Protein AF-0000000080635900 (afdb_homodimer)

Organism: Winmispira thermophila (strain ATCC 700085 / DSM 6578 / Z-1203) (NCBI:txid869211)

Secondary structure (DSSP, 8-state):
--GGGSPEEEEE-S-HHHHHHHHHHHHTTSS-EEEEESSHHHHHHHHHHS--SEEEEESS-SSTHHHHHHHHHHHHSTTS-EEEEESSSPTT---SS-EEESS--HHHHHHHHHHHHT-/--GGGSPEEEEE-S-HHHHHHHHHHHHTTSS-EEEEESSHHHHHHHHHHS--SEEEEESS-SSTHHHHHHHHHHHHSTTS-EEEEESSSPTT---SS-EEESS--HHHHHHHHHHHHT-

InterPro domains:
  IPR001789 Signal transduction response regulator, receiver domain [PF00072] (9-88)
  IPR001789 Signal transduction response regulator, receiver domain [PS50110] (8-117)
  IPR001789 Signal transduction response regulator, receiver domain [SM00448] (7-113)
  IPR011006 CheY-like superfamily [SSF52172] (7-118)
  IPR050595 Bacterial response regulator [PTHR44591] (7-118)

Structure (mmCIF, N/CA/C/O backbone):
data_AF-0000000080635900-model_v1
#
loop_
_entity.id
_entity.type
_entity.pdbx_description
1 polymer 'Response regulator receiver protein'
#
loop_
_atom_site.group_PDB
_atom_site.id
_atom_site.type_symbol
_atom_site.label_atom_id
_atom_site.label_alt_id
_atom_site.label_comp_id
_atom_site.label_asym_id
_atom_site.label_entity_id
_atom_site.label_seq_id
_atom_site.pdbx_PDB_ins_code
_atom_site.Cartn_x
_atom_site.Cartn_y
_atom_site.Cartn_z
_atom_site.occupancy
_atom_site.B_iso_or_equiv
_atom_site.auth_seq_id
_atom_site.auth_comp_id
_atom_site.auth_asym_id
_atom_site.auth_atom_id
_atom_site.pdbx_PDB_model_num
ATOM 1 N N . MET A 1 1 ? 18.562 18.141 18.266 1 48.59 1 MET A N 1
ATOM 2 C CA . MET A 1 1 ? 18.328 16.828 17.656 1 48.59 1 MET A CA 1
ATOM 3 C C . MET A 1 1 ? 18.797 16.812 16.203 1 48.59 1 MET A C 1
ATOM 5 O O . MET A 1 1 ? 18.656 17.812 15.5 1 48.59 1 MET A O 1
ATOM 9 N N . SER A 1 2 ? 19.594 16 15.773 1 52.69 2 SER A N 1
ATOM 10 C CA . SER A 1 2 ? 20.156 16.031 14.43 1 52.69 2 SER A CA 1
ATOM 11 C C . SER A 1 2 ? 19.078 15.898 13.367 1 52.69 2 SER A C 1
ATOM 13 O O . SER A 1 2 ? 18.016 15.312 13.625 1 52.69 2 SER A O 1
ATOM 15 N N . GLU A 1 3 ? 19 16.875 12.422 1 56.72 3 GLU A N 1
ATOM 16 C CA . GLU A 1 3 ? 18.078 16.859 11.297 1 56.72 3 GLU A CA 1
ATOM 17 C C . GLU A 1 3 ? 17.734 15.43 10.891 1 56.72 3 GLU A C 1
ATOM 19 O O . GLU A 1 3 ? 16.625 15.164 10.398 1 56.72 3 GLU A O 1
ATOM 24 N N . LYS A 1 4 ? 18.688 14.602 11.188 1 59.44 4 LYS A N 1
ATOM 25 C CA . LYS A 1 4 ? 18.547 13.203 10.789 1 59.44 4 LYS A CA 1
ATOM 26 C C . LYS A 1 4 ? 17.547 12.469 11.68 1 59.44 4 LYS A C 1
ATOM 28 O O . LYS A 1 4 ? 16.953 11.477 11.266 1 59.44 4 LYS A O 1
ATOM 33 N N . ASP A 1 5 ? 17.297 13.188 12.859 1 81.25 5 ASP A N 1
ATOM 34 C CA . ASP A 1 5 ? 16.5 12.461 13.836 1 81.25 5 ASP A CA 1
ATOM 35 C C . ASP A 1 5 ? 15.055 12.977 13.867 1 81.25 5 ASP A C 1
ATOM 37 O O . ASP A 1 5 ? 14.258 12.555 14.711 1 81.25 5 ASP A O 1
ATOM 41 N N . LEU A 1 6 ? 14.82 13.867 12.938 1 90 6 LEU A N 1
ATOM 42 C CA . LEU A 1 6 ? 13.484 14.461 12.945 1 90 6 LEU A CA 1
ATOM 43 C C . LEU A 1 6 ? 12.453 13.484 12.398 1 90 6 LEU A C 1
ATOM 45 O O . LEU A 1 6 ? 12.727 12.773 11.422 1 90 6 LEU A O 1
ATOM 49 N N . PRO A 1 7 ? 11.281 13.492 13.039 1 95.38 7 PRO A N 1
ATOM 50 C CA . PRO A 1 7 ? 10.227 12.641 12.477 1 95.38 7 PRO A CA 1
ATOM 51 C C . PRO A 1 7 ? 9.797 13.086 11.078 1 95.38 7 PRO A C 1
ATOM 53 O O . PRO A 1 7 ? 9.766 14.289 10.789 1 95.38 7 PRO A O 1
ATOM 56 N N . HIS A 1 8 ? 9.547 12.125 10.242 1 97.31 8 HIS A N 1
ATOM 57 C CA . HIS A 1 8 ? 9.062 12.383 8.891 1 97.31 8 HIS A CA 1
ATOM 58 C C . HIS A 1 8 ? 7.539 12.359 8.836 1 97.31 8 HIS A C 1
ATOM 60 O O . HIS A 1 8 ? 6.918 11.367 9.227 1 97.31 8 HIS A O 1
ATOM 66 N N . ILE A 1 9 ? 6.98 13.492 8.305 1 97.69 9 ILE A N 1
ATOM 67 C CA . ILE A 1 9 ? 5.535 13.602 8.148 1 97.69 9 ILE A CA 1
ATOM 68 C C . ILE A 1 9 ? 5.18 13.664 6.668 1 97.69 9 ILE A C 1
ATOM 70 O O . ILE A 1 9 ? 5.906 14.266 5.871 1 97.69 9 ILE A O 1
ATOM 74 N N . LEU A 1 10 ? 4.078 13 6.34 1 98.44 10 LEU A N 1
ATOM 75 C CA . LEU A 1 10 ? 3.557 13.062 4.98 1 98.44 10 LEU A CA 1
ATOM 76 C C . LEU A 1 10 ? 2.252 13.852 4.934 1 98.44 10 LEU A C 1
ATOM 78 O O . LEU A 1 10 ? 1.283 13.5 5.605 1 98.44 10 LEU A O 1
ATOM 82 N N . LEU A 1 11 ? 2.305 14.961 4.219 1 97.81 11 LEU A N 1
ATOM 83 C CA . LEU A 1 11 ? 1.125 15.781 3.967 1 97.81 11 LEU A CA 1
ATOM 84 C C . LEU A 1 11 ? 0.549 15.492 2.584 1 97.81 11 LEU A C 1
ATOM 86 O O . LEU A 1 11 ? 1.225 15.688 1.572 1 97.81 11 LEU A O 1
ATOM 90 N N . VAL A 1 12 ? -0.726 15.023 2.525 1 96.56 12 VAL A N 1
ATOM 91 C CA . VAL A 1 12 ? -1.392 14.719 1.264 1 96.56 12 VAL A CA 1
ATOM 92 C C . VAL A 1 12 ? -2.582 15.656 1.067 1 96.56 12 VAL A C 1
ATOM 94 O O . VAL A 1 12 ? -3.586 15.547 1.776 1 96.56 12 VAL A O 1
ATOM 97 N N . GLU A 1 13 ? -2.441 16.5 0.101 1 94.69 13 GLU A N 1
ATOM 98 C CA . GLU A 1 13 ? -3.395 17.578 -0.137 1 94.69 13 GLU A CA 1
ATOM 99 C C . GLU A 1 13 ? -3.389 18.016 -1.602 1 94.69 13 GLU A C 1
ATOM 101 O O . GLU A 1 13 ? -2.342 18.359 -2.148 1 94.69 13 GLU A O 1
ATOM 106 N N . ASP A 1 14 ? -4.59 17.984 -2.246 1 92.69 14 ASP A N 1
ATOM 107 C CA . ASP A 1 14 ? -4.609 18.234 -3.686 1 92.69 14 ASP A CA 1
ATOM 108 C C . ASP A 1 14 ? -4.715 19.734 -3.984 1 92.69 14 ASP A C 1
ATOM 110 O O . ASP A 1 14 ? -4.438 20.156 -5.105 1 92.69 14 ASP A O 1
ATOM 114 N N . ASP A 1 15 ? -5.156 20.516 -2.979 1 92.81 15 ASP A N 1
ATOM 115 C CA . ASP A 1 15 ? -5.195 21.969 -3.162 1 92.81 15 ASP A CA 1
ATOM 116 C C . ASP A 1 15 ? -3.814 22.578 -2.949 1 92.81 15 ASP A C 1
ATOM 118 O O . ASP A 1 15 ? -3.262 22.516 -1.848 1 92.81 15 ASP A O 1
ATOM 122 N N . ASP A 1 16 ? -3.344 23.203 -3.98 1 95.12 16 ASP A N 1
ATOM 123 C CA . ASP A 1 16 ? -1.983 23.734 -3.959 1 95.12 16 ASP A CA 1
ATOM 124 C C . ASP A 1 16 ? -1.803 24.734 -2.824 1 95.12 16 ASP A C 1
ATOM 126 O O . ASP A 1 16 ? -0.812 24.688 -2.094 1 95.12 16 ASP A O 1
ATOM 130 N N . ALA A 1 17 ? -2.66 25.672 -2.697 1 95.62 17 ALA A N 1
ATOM 131 C CA . ALA A 1 17 ? -2.537 26.734 -1.708 1 95.62 17 ALA A CA 1
ATOM 132 C C . ALA A 1 17 ? -2.535 26.172 -0.29 1 95.62 17 ALA A C 1
ATOM 134 O O . ALA A 1 17 ? -1.708 26.562 0.539 1 95.62 17 ALA A O 1
ATOM 135 N N . ILE A 1 18 ? -3.4 25.234 -0.05 1 93.62 18 ILE A N 1
ATOM 136 C CA . ILE A 1 18 ? -3.498 24.625 1.269 1 93.62 18 ILE A CA 1
ATOM 137 C C . ILE A 1 18 ? -2.25 23.781 1.54 1 93.62 18 ILE A C 1
ATOM 139 O O . ILE A 1 18 ? -1.664 23.859 2.621 1 93.62 18 ILE A O 1
ATOM 143 N N . ARG A 1 19 ? -1.894 22.984 0.588 1 96.25 19 ARG A N 1
ATOM 144 C CA . ARG A 1 19 ? -0.737 22.094 0.71 1 96.25 19 ARG A CA 1
ATOM 145 C C . ARG A 1 19 ? 0.524 22.891 1.038 1 96.25 19 ARG A C 1
ATOM 147 O O . ARG A 1 19 ? 1.245 22.562 1.98 1 96.25 19 ARG A O 1
ATOM 154 N N . LEU A 1 20 ? 0.769 23.953 0.303 1 96.31 20 LEU A N 1
ATOM 155 C CA . LEU A 1 20 ? 1.968 24.766 0.482 1 96.31 20 LEU A CA 1
ATOM 156 C C . LEU A 1 20 ? 1.939 25.484 1.825 1 96.31 20 LEU A C 1
ATOM 158 O O . LEU A 1 20 ? 2.941 25.516 2.543 1 96.31 20 LEU A O 1
ATOM 162 N N . SER A 1 21 ? 0.85 26.078 2.145 1 96.12 21 SER A N 1
ATOM 163 C CA . SER A 1 21 ? 0.721 26.812 3.393 1 96.12 21 SER A CA 1
ATOM 164 C C . SER A 1 21 ? 0.926 25.906 4.602 1 96.12 21 SER A C 1
ATOM 166 O O . SER A 1 21 ? 1.657 26.25 5.531 1 96.12 21 SER A O 1
ATOM 168 N N . LEU A 1 22 ? 0.299 24.766 4.582 1 96.19 22 LEU A N 1
ATOM 169 C CA . LEU A 1 22 ? 0.428 23.812 5.684 1 96.19 22 LEU A CA 1
ATOM 170 C C . LEU A 1 22 ? 1.857 23.297 5.789 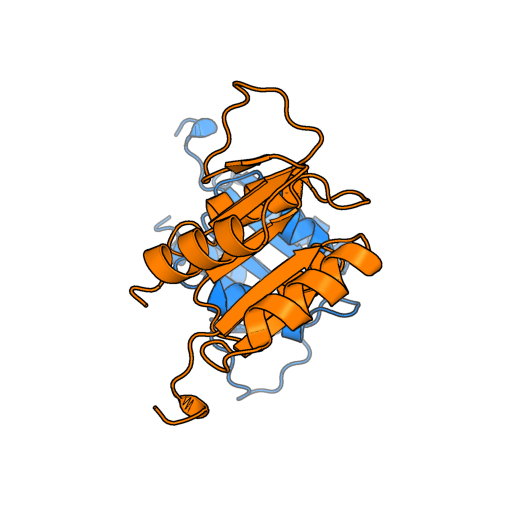1 96.19 22 LEU A C 1
ATOM 172 O O . LEU A 1 22 ? 2.396 23.172 6.891 1 96.19 22 LEU A O 1
ATOM 176 N N . ARG A 1 23 ? 2.418 22.891 4.66 1 97.25 23 ARG A N 1
ATOM 177 C CA . ARG A 1 23 ? 3.814 22.469 4.656 1 97.25 23 ARG A CA 1
ATOM 178 C C . ARG A 1 23 ? 4.707 23.5 5.324 1 97.25 23 ARG A C 1
ATOM 180 O O . ARG A 1 23 ? 5.512 23.172 6.195 1 97.25 23 ARG A O 1
ATOM 187 N N . ASP A 1 24 ? 4.57 24.766 4.879 1 96.56 24 ASP A N 1
ATOM 188 C CA . ASP A 1 24 ? 5.391 25.844 5.418 1 96.56 24 ASP A CA 1
ATOM 189 C C . ASP A 1 24 ? 5.18 26 6.922 1 96.56 24 ASP A C 1
ATOM 191 O O . ASP A 1 24 ? 6.141 26.188 7.672 1 96.56 24 ASP A O 1
ATOM 195 N N . PHE A 1 25 ? 3.982 25.922 7.312 1 96.81 25 PHE A N 1
ATOM 196 C CA . PHE A 1 25 ? 3.65 26.062 8.727 1 96.81 25 PHE A CA 1
ATOM 197 C C . PHE A 1 25 ? 4.258 24.938 9.547 1 96.81 25 PHE A C 1
ATOM 199 O O . PHE A 1 25 ? 4.883 25.188 10.578 1 96.81 25 PHE A O 1
ATOM 206 N N . LEU A 1 26 ? 4.18 23.672 9.141 1 95.31 26 LEU A N 1
ATOM 207 C CA . LEU A 1 26 ? 4.641 22.5 9.883 1 95.31 26 LEU A CA 1
ATOM 208 C C . LEU A 1 26 ? 6.164 22.422 9.883 1 95.31 26 LEU A C 1
ATOM 210 O O . LEU A 1 26 ? 6.758 21.812 10.766 1 95.31 26 LEU A O 1
ATOM 214 N N . SER A 1 27 ? 6.734 23.047 8.875 1 94.19 27 SER A N 1
ATOM 215 C CA . SER A 1 27 ? 8.188 22.984 8.75 1 94.19 27 SER A CA 1
ATOM 216 C C . SER A 1 27 ? 8.859 24.141 9.492 1 94.19 27 SER A C 1
ATOM 218 O O . SER A 1 27 ? 10.086 24.156 9.656 1 94.19 27 SER A O 1
ATOM 220 N N . LYS A 1 28 ? 8.133 25.078 9.922 1 91.38 28 LYS A N 1
ATOM 221 C CA . LYS A 1 28 ? 8.656 26.359 10.352 1 91.38 28 LYS A CA 1
ATOM 222 C C . LYS A 1 28 ? 9.602 26.203 11.539 1 91.38 28 LYS A C 1
ATOM 224 O O . LYS A 1 28 ? 10.641 26.875 11.602 1 91.38 28 LYS A O 1
ATOM 229 N N . ASP A 1 29 ? 9.312 25.328 12.461 1 86.38 29 ASP A N 1
ATOM 230 C CA . ASP A 1 29 ? 10.117 25.234 13.68 1 86.38 29 ASP A CA 1
ATOM 231 C C . ASP A 1 29 ? 11.164 24.141 13.57 1 86.38 29 ASP A C 1
ATOM 233 O O . ASP A 1 29 ? 11.93 23.906 14.5 1 86.38 29 ASP A O 1
ATOM 237 N N . GLY A 1 30 ? 11.18 23.422 12.477 1 88.94 30 GLY A N 1
ATOM 238 C CA . GLY A 1 30 ? 12.219 22.453 12.203 1 88.94 30 GLY A CA 1
ATOM 239 C C . GLY A 1 30 ? 12.055 21.156 12.984 1 88.94 30 GLY A C 1
ATOM 240 O O . GLY A 1 30 ? 13 20.391 13.141 1 88.94 30 GLY A O 1
ATOM 241 N N . ARG A 1 31 ? 10.922 20.938 13.516 1 90.5 31 ARG A N 1
ATOM 242 C CA . ARG A 1 31 ? 10.688 19.766 14.359 1 90.5 31 ARG A CA 1
ATOM 243 C C . ARG A 1 31 ? 10.367 18.531 13.523 1 90.5 31 ARG A C 1
ATOM 245 O O . ARG A 1 31 ? 10.43 17.406 14.023 1 90.5 31 ARG A O 1
ATOM 252 N N . PHE A 1 32 ? 10.031 18.859 12.258 1 94.5 32 PHE A N 1
ATOM 253 C CA . PHE A 1 32 ? 9.609 17.766 11.391 1 94.5 32 PHE A CA 1
ATOM 254 C C . PHE A 1 32 ? 10.242 17.891 10.016 1 94.5 32 PHE A C 1
ATOM 256 O O . PHE A 1 32 ? 10.531 19 9.555 1 94.5 32 PHE A O 1
ATOM 263 N N . HIS A 1 33 ? 10.516 16.781 9.414 1 96 33 HIS A N 1
ATOM 264 C CA . HIS A 1 33 ? 10.703 16.719 7.969 1 96 33 HIS A CA 1
ATOM 265 C C . HIS A 1 33 ? 9.383 16.453 7.258 1 96 33 HIS A C 1
ATOM 267 O O . HIS A 1 33 ? 8.789 15.383 7.41 1 96 33 HIS A O 1
ATOM 273 N N . VAL A 1 34 ? 8.961 17.469 6.422 1 97.62 34 VAL A N 1
ATOM 274 C CA . VAL A 1 34 ? 7.617 17.391 5.863 1 97.62 34 VAL A CA 1
ATOM 275 C C . VAL A 1 34 ? 7.695 17 4.383 1 97.62 34 VAL A C 1
ATOM 277 O O . VAL A 1 34 ? 8.258 17.75 3.576 1 97.62 34 VAL A O 1
ATOM 280 N N . HIS A 1 35 ? 7.18 15.812 4.039 1 98.31 35 HIS A N 1
ATOM 281 C CA . HIS A 1 35 ? 6.953 15.406 2.66 1 98.31 35 HIS A CA 1
ATOM 282 C C . HIS A 1 35 ? 5.555 15.797 2.189 1 98.31 35 HIS A C 1
ATOM 284 O O . HIS A 1 35 ? 4.609 15.812 2.984 1 98.31 35 HIS A O 1
ATOM 290 N N . VAL A 1 36 ? 5.477 16.094 0.854 1 98.19 36 VAL A N 1
ATOM 291 C CA . VAL A 1 36 ? 4.172 16.531 0.366 1 98.19 36 VAL A CA 1
ATOM 292 C C . VAL A 1 36 ? 3.791 15.734 -0.88 1 98.19 36 VAL A C 1
ATOM 294 O O . VAL A 1 36 ? 4.652 15.391 -1.694 1 98.19 36 VAL A O 1
ATOM 297 N N . ALA A 1 37 ? 2.529 15.453 -1.027 1 95.88 37 ALA A N 1
ATOM 298 C CA . ALA A 1 37 ? 1.933 14.844 -2.215 1 95.88 37 ALA A CA 1
ATOM 299 C C . ALA A 1 37 ? 0.602 15.508 -2.559 1 95.88 37 ALA A C 1
ATOM 301 O O . ALA A 1 37 ? -0.131 15.945 -1.668 1 95.88 37 ALA A O 1
ATOM 302 N N . SER A 1 38 ? 0.274 15.5 -3.846 1 94.31 38 SER A N 1
ATOM 303 C CA . SER A 1 38 ? -0.958 16.156 -4.281 1 94.31 38 SER A CA 1
ATOM 304 C C . SER A 1 38 ? -2.043 15.125 -4.598 1 94.31 38 SER A C 1
ATOM 306 O O . SER A 1 38 ? -3.154 15.492 -4.98 1 94.31 38 SER A O 1
ATOM 308 N N . ASP A 1 39 ? -1.658 13.844 -4.512 1 91 39 ASP A N 1
ATOM 309 C CA . ASP A 1 39 ? -2.609 12.766 -4.77 1 91 39 ASP A CA 1
ATOM 310 C C . ASP A 1 39 ? -2.158 11.461 -4.113 1 91 39 ASP A C 1
ATOM 312 O O . ASP A 1 39 ? -1.095 11.406 -3.494 1 91 39 ASP A O 1
ATOM 316 N N . GLY A 1 40 ? -2.967 10.5 -4.227 1 89.69 40 GLY A N 1
ATOM 317 C CA . GLY A 1 40 ? -2.697 9.219 -3.592 1 89.69 40 GLY A CA 1
ATOM 318 C C . GLY A 1 40 ? -1.47 8.531 -4.152 1 89.69 40 GLY A C 1
ATOM 319 O O . GLY A 1 40 ? -0.704 7.914 -3.406 1 89.69 40 GLY A O 1
ATOM 320 N N . LEU A 1 41 ? -1.304 8.555 -5.5 1 86.81 41 LEU A N 1
ATOM 321 C CA . LEU A 1 41 ? -0.173 7.883 -6.133 1 86.81 41 LEU A CA 1
ATOM 322 C C . LEU A 1 41 ? 1.146 8.516 -5.699 1 86.81 41 LEU A C 1
ATOM 324 O O . LEU A 1 41 ? 2.104 7.809 -5.383 1 86.81 41 LEU A O 1
ATOM 328 N N . GLY A 1 42 ? 1.146 9.797 -5.707 1 91.25 42 GLY A N 1
ATOM 329 C CA . GLY A 1 42 ? 2.322 10.484 -5.195 1 91.25 42 GLY A CA 1
ATOM 330 C C . GLY A 1 42 ? 2.613 10.156 -3.742 1 91.25 42 GLY A C 1
ATOM 331 O O . GLY A 1 42 ? 3.771 9.977 -3.359 1 91.25 42 GLY A O 1
ATOM 332 N N . ALA A 1 43 ? 1.576 10.117 -2.949 1 94.81 43 ALA A N 1
ATOM 333 C CA . ALA A 1 43 ? 1.724 9.773 -1.537 1 94.81 43 ALA A CA 1
ATOM 334 C C . ALA A 1 43 ? 2.291 8.367 -1.371 1 94.81 43 ALA A C 1
ATOM 336 O O . ALA A 1 43 ? 3.16 8.133 -0.526 1 94.81 43 ALA A O 1
ATOM 337 N N . LEU A 1 44 ? 1.8 7.492 -2.182 1 92.38 44 LEU A N 1
ATOM 338 C CA . LEU A 1 44 ? 2.268 6.113 -2.131 1 92.38 44 LEU A CA 1
ATOM 339 C C . LEU A 1 44 ? 3.76 6.031 -2.438 1 92.38 44 LEU A C 1
ATOM 341 O O . LEU A 1 44 ? 4.496 5.301 -1.771 1 92.38 44 LEU A O 1
ATOM 345 N N . ARG A 1 45 ? 4.211 6.73 -3.43 1 92.94 45 ARG A N 1
ATOM 346 C CA . ARG A 1 45 ? 5.629 6.746 -3.773 1 92.94 45 ARG A CA 1
ATOM 347 C C . ARG A 1 45 ? 6.473 7.23 -2.6 1 92.94 45 ARG A C 1
ATOM 349 O O . ARG A 1 45 ? 7.523 6.66 -2.305 1 92.94 45 ARG A O 1
ATOM 356 N N . ILE A 1 46 ? 6 8.219 -1.943 1 96.69 46 ILE A N 1
ATOM 357 C CA . ILE A 1 46 ? 6.719 8.773 -0.803 1 96.69 46 ILE A CA 1
ATOM 358 C C . ILE A 1 46 ? 6.738 7.762 0.34 1 96.69 46 ILE A C 1
ATOM 360 O O . ILE A 1 46 ? 7.762 7.594 1.01 1 96.69 46 ILE A O 1
ATOM 364 N N . LEU A 1 47 ? 5.617 7.105 0.547 1 96.69 47 LEU A N 1
ATOM 365 C CA . LEU A 1 47 ? 5.539 6.094 1.597 1 96.69 47 LEU A CA 1
ATOM 366 C C . LEU A 1 47 ? 6.516 4.957 1.328 1 96.69 47 LEU A C 1
ATOM 368 O O . LEU A 1 47 ? 7.07 4.375 2.264 1 96.69 47 LEU A O 1
ATOM 372 N N . ILE A 1 48 ? 6.676 4.668 0.068 1 94.88 48 ILE A N 1
ATOM 373 C CA . ILE A 1 48 ? 7.598 3.605 -0.32 1 94.88 48 ILE A CA 1
ATOM 374 C C . ILE A 1 48 ? 9.039 4.062 -0.091 1 94.88 48 ILE A C 1
ATOM 376 O O . ILE A 1 48 ? 9.867 3.291 0.395 1 94.88 48 ILE A O 1
ATOM 380 N N . ASP A 1 49 ? 9.32 5.277 -0.292 1 95.88 49 ASP A N 1
ATOM 381 C CA . ASP A 1 49 ? 10.688 5.785 -0.355 1 95.88 49 ASP A CA 1
ATOM 382 C C . ASP A 1 49 ? 11.164 6.25 1.019 1 95.88 49 ASP A C 1
ATOM 384 O O . ASP A 1 49 ? 12.367 6.426 1.239 1 95.88 49 ASP A O 1
ATOM 388 N N . HIS A 1 50 ? 10.234 6.52 1.931 1 96.69 50 HIS A N 1
ATOM 389 C CA . HIS A 1 50 ? 10.602 7.105 3.213 1 96.69 50 HIS A CA 1
ATOM 390 C C . HIS A 1 50 ? 9.891 6.402 4.367 1 96.69 50 HIS A C 1
ATOM 392 O O . HIS A 1 50 ? 8.836 5.789 4.172 1 96.69 50 HIS A O 1
ATOM 398 N N . ASP A 1 51 ? 10.523 6.445 5.469 1 96.44 51 ASP A N 1
ATOM 399 C CA . ASP A 1 51 ? 9.875 5.98 6.691 1 96.44 51 ASP A CA 1
ATOM 400 C C . ASP A 1 51 ? 9.039 7.09 7.324 1 96.44 51 ASP A C 1
ATOM 402 O O . ASP A 1 51 ? 9.523 7.84 8.172 1 96.44 51 ASP A O 1
ATOM 406 N N . ILE A 1 52 ? 7.855 7.148 7.008 1 97.94 52 ILE A N 1
ATOM 407 C CA . ILE A 1 52 ? 6.926 8.172 7.469 1 97.94 52 ILE A CA 1
ATOM 408 C C . ILE A 1 52 ? 6.387 7.793 8.852 1 97.94 52 ILE A C 1
ATOM 410 O O . ILE A 1 52 ? 6.016 6.641 9.078 1 97.94 52 ILE A O 1
ATOM 414 N N . GLN A 1 53 ? 6.371 8.805 9.703 1 97.5 53 GLN A N 1
ATOM 415 C CA . GLN A 1 53 ? 5.941 8.531 11.07 1 97.5 53 GLN A CA 1
ATOM 416 C C . GLN A 1 53 ? 4.539 9.07 11.328 1 97.5 53 GLN A C 1
ATOM 418 O O . GLN A 1 53 ? 3.893 8.703 12.312 1 97.5 53 GLN A O 1
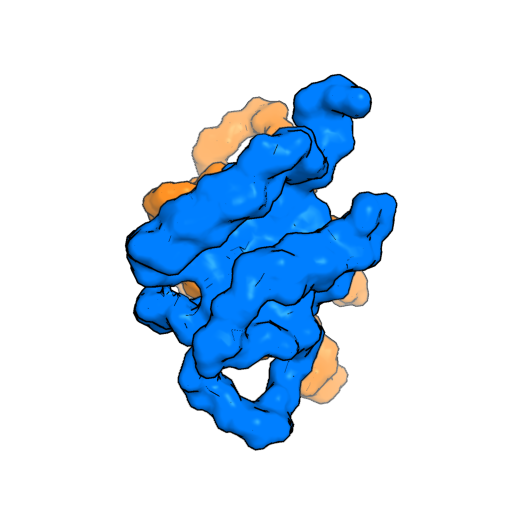ATOM 423 N N . CYS A 1 54 ? 4.066 9.93 10.508 1 98 54 CYS A N 1
ATOM 424 C CA . CYS A 1 54 ? 2.734 10.516 10.625 1 98 54 CYS A CA 1
ATOM 425 C C . CYS A 1 54 ? 2.223 10.977 9.266 1 98 54 CYS A C 1
ATOM 427 O O . CYS A 1 54 ? 2.994 11.477 8.445 1 98 54 CYS A O 1
ATOM 429 N N . ILE A 1 55 ? 0.921 10.773 9.102 1 98 55 ILE A N 1
ATOM 430 C CA . ILE A 1 55 ? 0.294 11.195 7.852 1 98 55 ILE A CA 1
ATOM 431 C C . ILE A 1 55 ? -0.815 12.203 8.141 1 98 55 ILE A C 1
ATOM 433 O O . ILE A 1 55 ? -1.654 11.977 9.016 1 98 55 ILE A O 1
ATOM 437 N N . VAL A 1 56 ? -0.785 13.336 7.516 1 97.31 56 VAL A N 1
ATOM 438 C CA . VAL A 1 56 ? -1.873 14.312 7.469 1 97.31 56 VAL A CA 1
ATOM 439 C C . VAL A 1 56 ? -2.465 14.359 6.062 1 97.31 56 VAL A C 1
ATOM 441 O O . VAL A 1 56 ? -1.758 14.656 5.098 1 97.31 56 VAL A O 1
ATOM 444 N N . THR A 1 57 ? -3.748 14.102 5.977 1 96 57 THR A N 1
ATOM 445 C CA . THR A 1 57 ? -4.27 13.945 4.625 1 96 57 THR A CA 1
ATOM 446 C C . THR A 1 57 ? -5.668 14.547 4.508 1 96 57 THR A C 1
ATOM 448 O O . THR A 1 57 ? -6.465 14.469 5.445 1 96 57 THR A O 1
ATOM 451 N N . ASP A 1 58 ? -5.902 15.125 3.307 1 93.38 58 ASP A N 1
ATOM 452 C CA . ASP A 1 58 ? -7.273 15.461 2.939 1 93.38 58 ASP A CA 1
ATOM 453 C C . ASP A 1 58 ? -8.117 14.203 2.73 1 93.38 58 ASP A C 1
ATOM 455 O O . ASP A 1 58 ? -7.613 13.188 2.242 1 93.38 58 ASP A O 1
ATOM 459 N N . TYR A 1 59 ? -9.352 14.258 3.141 1 88.56 59 TYR A N 1
ATOM 460 C CA . TYR A 1 59 ? -10.258 13.141 2.9 1 88.56 59 TYR A CA 1
ATOM 461 C C . TYR A 1 59 ? -10.547 12.984 1.413 1 88.56 59 TYR A C 1
ATOM 463 O O . TYR A 1 59 ? -10.469 11.883 0.869 1 88.56 59 TYR A O 1
ATOM 471 N N . ARG A 1 60 ? -11 14.117 0.845 1 83.19 60 ARG A N 1
ATOM 472 C CA . ARG A 1 60 ? -11.328 14.055 -0.576 1 83.19 60 ARG A CA 1
ATOM 473 C C . ARG A 1 60 ? -10.156 14.539 -1.427 1 83.19 60 ARG A C 1
ATOM 475 O O . ARG A 1 60 ? -9.797 15.719 -1.395 1 83.19 60 ARG A O 1
ATOM 482 N N . LEU A 1 61 ? -9.414 13.664 -1.873 1 83.81 61 LEU A N 1
ATOM 483 C CA . LEU A 1 61 ? -8.398 13.969 -2.871 1 83.81 61 LEU A CA 1
ATOM 484 C C . LEU A 1 61 ? -8.977 13.906 -4.281 1 83.81 61 LEU A C 1
ATOM 486 O O . LEU A 1 61 ? -9.914 13.148 -4.531 1 83.81 61 LEU A O 1
ATOM 490 N N . SER A 1 62 ? -8.75 14.969 -5.094 1 67.56 62 SER A N 1
ATOM 491 C CA . SER A 1 62 ? -9.211 14.969 -6.477 1 67.56 62 SER A CA 1
ATOM 492 C C . SER A 1 62 ? -8.75 13.719 -7.215 1 67.56 62 SER A C 1
ATOM 494 O O . SER A 1 62 ? -7.59 13.32 -7.113 1 67.56 62 SER A O 1
ATOM 496 N N . GLY A 1 63 ? -9.781 12.914 -7.758 1 56.44 63 GLY A N 1
ATOM 497 C CA . GLY A 1 63 ? -9.562 11.719 -8.555 1 56.44 63 GLY A CA 1
ATOM 498 C C . GLY A 1 63 ? -9.898 10.438 -7.816 1 56.44 63 GLY A C 1
ATOM 499 O O . GLY A 1 63 ? -10.625 10.461 -6.82 1 56.44 63 GLY A O 1
ATOM 500 N N . LEU A 1 64 ? -9.672 9.383 -8.453 1 51.56 64 LEU A N 1
ATOM 501 C CA . LEU A 1 64 ? -10.07 8.023 -8.102 1 51.56 64 LEU A CA 1
ATOM 502 C C . LEU A 1 64 ? -9.664 7.695 -6.668 1 51.56 64 LEU A C 1
ATOM 504 O O . LEU A 1 64 ? -10.156 6.719 -6.094 1 51.56 64 LEU A O 1
ATOM 508 N N . GLY A 1 65 ? -9.281 8.812 -5.723 1 59.12 65 GLY A N 1
ATOM 509 C CA . GLY A 1 65 ? -8.727 7.863 -4.77 1 59.12 65 GLY A CA 1
ATOM 510 C C . GLY A 1 65 ? -8.859 8.32 -3.328 1 59.12 65 GLY A C 1
ATOM 511 O O . GLY A 1 65 ? -7.992 8.039 -2.5 1 59.12 65 GLY A O 1
ATOM 512 N N . GLY A 1 66 ? -10.062 9.234 -3.188 1 65.25 66 GLY A N 1
ATOM 513 C CA . GLY A 1 66 ? -10.086 9.508 -1.759 1 65.25 66 GLY A CA 1
ATOM 514 C C . GLY A 1 66 ? -10.453 8.297 -0.924 1 65.25 66 GLY A C 1
ATOM 515 O O . GLY A 1 66 ? -9.75 7.965 0.036 1 65.25 66 GLY A O 1
ATOM 516 N N . ASP A 1 67 ? -11.664 7.695 -1.427 1 77.62 67 ASP A N 1
ATOM 517 C CA . ASP A 1 67 ? -12.094 6.527 -0.665 1 77.62 67 ASP A CA 1
ATOM 518 C C . ASP A 1 67 ? -11.039 5.426 -0.69 1 77.62 67 ASP A C 1
ATOM 520 O O . ASP A 1 67 ? -10.75 4.812 0.339 1 77.62 67 ASP A O 1
ATOM 524 N N . TYR A 1 68 ? -10.469 5.227 -1.848 1 86.31 68 TYR A N 1
ATOM 525 C CA . TYR A 1 68 ? -9.445 4.203 -1.961 1 86.31 68 TYR A CA 1
ATOM 526 C C . TYR A 1 68 ? -8.219 4.562 -1.126 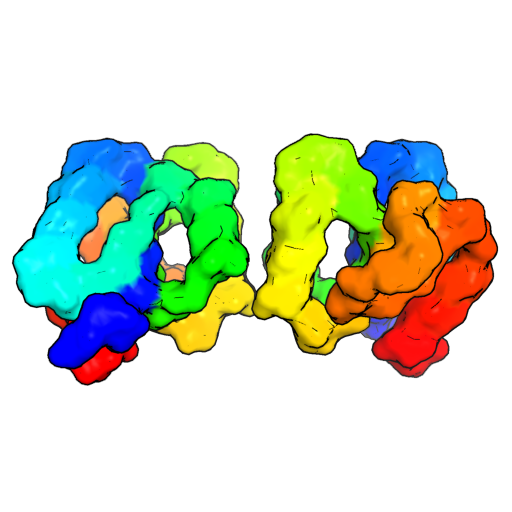1 86.31 68 TYR A C 1
ATOM 528 O O . TYR A 1 68 ? -7.594 3.689 -0.519 1 86.31 68 TYR A O 1
ATOM 536 N N . TRP A 1 69 ? -8 5.879 -1.103 1 91.19 69 TRP A N 1
ATOM 537 C CA . TRP A 1 69 ? -6.848 6.336 -0.33 1 91.19 69 TRP A CA 1
ATOM 538 C C . TRP A 1 69 ? -7.047 6.062 1.157 1 91.19 69 TRP A C 1
ATOM 540 O O . TRP A 1 69 ? -6.156 5.523 1.818 1 91.19 69 TRP A O 1
ATOM 550 N N . ILE A 1 70 ? -8.234 6.34 1.665 1 91.62 70 ILE A N 1
ATOM 551 C CA . ILE A 1 70 ? -8.523 6.133 3.078 1 91.62 70 ILE A CA 1
ATOM 552 C C . ILE A 1 70 ? -8.516 4.637 3.391 1 91.62 70 ILE A C 1
ATOM 554 O O . ILE A 1 70 ? -8 4.219 4.43 1 91.62 70 ILE A O 1
ATOM 558 N N . ARG A 1 71 ? -9.031 3.871 2.488 1 92.44 71 ARG A N 1
ATOM 559 C CA . ARG A 1 71 ? -9.031 2.424 2.678 1 92.44 71 ARG A CA 1
ATOM 560 C C . ARG A 1 71 ? -7.621 1.858 2.629 1 92.44 71 ARG A C 1
ATOM 562 O O . ARG A 1 71 ? -7.281 0.955 3.396 1 92.44 71 ARG A O 1
ATOM 569 N N . PHE A 1 72 ? -6.82 2.4 1.739 1 93.81 72 PHE A N 1
ATOM 570 C CA . PHE A 1 72 ? -5.414 2.023 1.676 1 93.81 72 PHE A CA 1
ATOM 571 C C . PHE A 1 72 ? -4.719 2.299 3.004 1 93.81 72 PHE A C 1
ATOM 573 O O . PHE A 1 72 ? -4.035 1.426 3.545 1 93.81 72 PHE A O 1
ATOM 580 N N . LEU A 1 73 ? -4.918 3.504 3.506 1 95.44 73 LEU A N 1
ATOM 581 C CA . LEU A 1 73 ? -4.281 3.893 4.758 1 95.44 73 LEU A CA 1
ATOM 582 C C . LEU A 1 73 ? -4.715 2.979 5.898 1 95.44 73 LEU A C 1
ATOM 584 O O . LEU A 1 73 ? -3.891 2.557 6.711 1 95.44 73 LEU A O 1
ATOM 588 N N . LYS A 1 74 ? -5.977 2.693 5.918 1 94.69 74 LYS A N 1
ATOM 589 C CA . LYS A 1 74 ? -6.508 1.837 6.977 1 94.69 74 LYS A CA 1
ATOM 590 C C . LYS A 1 74 ? -5.875 0.449 6.926 1 94.69 74 LYS A C 1
ATOM 592 O O . LYS A 1 74 ? -5.496 -0.102 7.961 1 94.69 74 LYS A O 1
ATOM 597 N N . LYS A 1 75 ? -5.676 -0.044 5.797 1 95.38 75 LYS A N 1
ATOM 598 C CA . LYS A 1 75 ? -5.223 -1.422 5.633 1 95.38 75 LYS A CA 1
ATOM 599 C C . LYS A 1 75 ? -3.711 -1.526 5.812 1 95.38 75 LYS A C 1
ATOM 601 O O . LYS A 1 75 ? -3.217 -2.479 6.422 1 95.38 75 LYS A O 1
ATOM 606 N N . PHE A 1 76 ? -2.979 -0.546 5.289 1 95.62 76 PHE A N 1
ATOM 607 C CA . PHE A 1 76 ? -1.538 -0.741 5.184 1 95.62 76 PHE A CA 1
ATOM 608 C C . PHE A 1 76 ? -0.794 0.18 6.145 1 95.62 76 PHE A C 1
ATOM 610 O O . PHE A 1 76 ? 0.39 -0.025 6.414 1 95.62 76 PHE A O 1
ATOM 617 N N . CYS A 1 77 ? -1.51 1.22 6.664 1 95.88 77 CYS A N 1
ATOM 618 C CA . CYS A 1 77 ? -0.818 2.205 7.484 1 95.88 77 CYS A CA 1
ATOM 619 C C . CYS A 1 77 ? -1.504 2.367 8.836 1 95.88 77 CYS A C 1
ATOM 621 O O . CYS A 1 77 ? -1.369 3.406 9.484 1 95.88 77 CYS A O 1
ATOM 623 N N . GLY A 1 78 ? -2.215 1.414 9.219 1 92 78 GLY A N 1
ATOM 624 C CA . GLY A 1 78 ? -2.959 1.48 10.469 1 92 78 GLY A CA 1
ATOM 625 C C . GLY A 1 78 ? -2.066 1.637 11.688 1 92 78 GLY A C 1
ATOM 626 O O . GLY A 1 78 ? -2.525 2.066 12.742 1 92 78 GLY A O 1
ATOM 627 N N . HIS A 1 79 ? -0.843 1.276 11.555 1 92.81 79 HIS A N 1
ATOM 628 C CA . HIS A 1 79 ? 0.11 1.355 12.656 1 92.81 79 HIS A CA 1
ATOM 629 C C . HIS A 1 79 ? 0.653 2.771 12.812 1 92.81 79 HIS A C 1
ATOM 631 O O . HIS A 1 79 ? 1.271 3.094 13.828 1 92.81 79 HIS A O 1
ATOM 637 N N . LEU A 1 80 ? 0.495 3.588 11.828 1 95.69 80 LEU A N 1
ATOM 638 C CA . LEU A 1 80 ? 0.985 4.961 11.852 1 95.69 80 LEU A CA 1
ATOM 639 C C . LEU A 1 80 ? -0.107 5.922 12.312 1 95.69 80 LEU A C 1
ATOM 641 O O . LEU A 1 80 ? -1.292 5.684 12.062 1 95.69 80 LEU A O 1
ATOM 645 N N . PRO A 1 81 ? 0.285 7.031 12.977 1 96.88 81 PRO A N 1
ATOM 646 C CA . PRO A 1 81 ? -0.673 8.125 13.164 1 96.88 81 PRO A CA 1
ATOM 647 C C . PRO A 1 81 ? -1.146 8.727 11.836 1 96.88 81 PRO A C 1
ATOM 649 O O . PRO A 1 81 ? -0.325 9.094 10.992 1 96.88 81 PRO A O 1
ATOM 652 N N . VAL A 1 82 ? -2.438 8.75 11.695 1 97.25 82 VAL A N 1
ATOM 653 C CA . VAL A 1 82 ? -3.049 9.375 10.531 1 97.25 82 VAL A CA 1
ATOM 654 C C . VAL A 1 82 ? -4.082 10.406 10.977 1 97.25 82 VAL A C 1
ATOM 656 O O . VAL A 1 82 ? -4.926 10.117 11.828 1 97.25 82 VAL A O 1
ATOM 659 N N . ILE A 1 83 ? -3.953 11.57 10.438 1 96.62 83 ILE A N 1
ATOM 660 C CA . ILE A 1 83 ? -4.91 12.648 10.672 1 96.62 83 ILE A CA 1
ATOM 661 C C . ILE A 1 83 ? -5.582 13.039 9.359 1 96.62 83 ILE A C 1
ATOM 663 O O . ILE A 1 83 ? -4.914 13.43 8.406 1 96.62 83 ILE A O 1
ATOM 667 N N . VAL A 1 84 ? -6.871 12.953 9.367 1 94.44 84 VAL A N 1
ATOM 668 C CA . VAL A 1 84 ? -7.637 13.289 8.172 1 94.44 84 VAL A CA 1
ATOM 669 C C . VAL A 1 84 ? -8.242 14.688 8.32 1 94.44 84 VAL A C 1
ATOM 671 O O . VAL A 1 84 ? -8.773 15.023 9.383 1 94.44 84 VAL A O 1
ATOM 674 N N . ILE A 1 85 ? -8.07 15.477 7.258 1 93.75 85 ILE A N 1
ATOM 675 C CA . ILE A 1 85 ? -8.672 16.797 7.184 1 93.75 85 ILE A CA 1
ATOM 676 C C . ILE A 1 85 ? -9.781 16.812 6.133 1 93.75 85 ILE A C 1
ATOM 678 O O . ILE A 1 85 ? -9.602 16.297 5.027 1 93.75 85 ILE A O 1
ATOM 682 N N . SER A 1 86 ? -10.93 17.406 6.477 1 89.75 86 SER A N 1
ATOM 683 C CA . SER A 1 86 ? -12 17.375 5.492 1 89.75 86 SER A CA 1
ATOM 684 C C . SER A 1 86 ? -12.945 18.562 5.676 1 89.75 86 SER A C 1
ATOM 686 O O . SER A 1 86 ? -13.25 18.953 6.805 1 89.75 86 SER A O 1
ATOM 688 N N . GLY A 1 87 ? -13.305 19.141 4.59 1 87.31 87 GLY A N 1
ATOM 689 C CA . GLY A 1 87 ? -14.414 20.078 4.594 1 87.31 87 GLY A CA 1
ATOM 690 C C . GLY A 1 87 ? -15.711 19.484 4.086 1 87.31 87 GLY A C 1
ATOM 691 O O . GLY A 1 87 ? -16.734 20.156 4.055 1 87.31 87 GLY A O 1
ATOM 692 N N . PHE A 1 88 ? -15.727 18.25 3.674 1 80.88 88 PHE A N 1
ATOM 693 C CA . PHE A 1 88 ? -16.828 17.625 2.957 1 80.88 88 PHE A CA 1
ATOM 694 C C . PHE A 1 88 ? -17.594 16.656 3.865 1 80.88 88 PHE A C 1
ATOM 696 O O . PHE A 1 88 ? -18.781 16.438 3.676 1 80.88 88 PHE A O 1
ATOM 703 N N . LEU A 1 89 ? -16.828 16.062 4.844 1 79.88 89 LEU A N 1
ATOM 704 C CA . LEU A 1 89 ? -17.469 15.055 5.684 1 79.88 89 LEU A CA 1
ATOM 705 C C . LEU A 1 89 ? -18.406 15.703 6.691 1 79.88 89 LEU A C 1
ATOM 707 O O . LEU A 1 89 ? -18.109 16.766 7.234 1 79.88 89 LEU A O 1
ATOM 711 N N . GLU A 1 90 ? -19.562 15.188 6.656 1 76.25 90 GLU A N 1
ATOM 712 C CA . GLU A 1 90 ? -20.547 15.703 7.594 1 76.25 90 GLU A CA 1
ATOM 713 C C . GLU A 1 90 ? -20.203 15.32 9.031 1 76.25 90 GLU A C 1
ATOM 715 O O . GLU A 1 90 ? -19.562 14.289 9.266 1 76.25 90 GLU A O 1
ATOM 720 N N . PRO A 1 91 ? -20.641 16.234 9.859 1 75.56 91 PRO A N 1
ATOM 721 C CA . PRO A 1 91 ? -20.469 15.867 11.266 1 75.56 91 PRO A CA 1
ATOM 722 C C . PRO A 1 91 ? -21.094 14.508 11.594 1 75.56 91 PRO A C 1
ATOM 724 O O . PRO A 1 91 ? -22.172 14.188 11.109 1 75.56 91 PRO A O 1
ATOM 727 N N . GLY A 1 92 ? -20.328 13.68 12.219 1 72.69 92 GLY A N 1
ATOM 728 C CA . GLY A 1 92 ? -20.828 12.375 12.609 1 72.69 92 GLY A CA 1
ATOM 729 C C . GLY A 1 92 ? -20.359 11.258 11.695 1 72.69 92 GLY A C 1
ATOM 730 O O . GLY A 1 92 ? -20.562 10.078 11.992 1 72.69 92 GLY A O 1
ATOM 731 N N . PHE A 1 93 ? -19.859 11.68 10.531 1 77.19 93 PHE A N 1
ATOM 732 C CA . PHE A 1 93 ? -19.328 10.633 9.664 1 77.19 93 PHE A CA 1
ATOM 733 C C . PHE A 1 93 ? -18.141 9.938 10.328 1 77.19 93 PHE A C 1
ATOM 735 O O . PHE A 1 93 ? -17.281 10.602 10.93 1 77.19 93 PHE A O 1
ATOM 742 N N . GLU A 1 94 ? -18.281 8.617 10.367 1 80.69 94 GLU A N 1
ATOM 743 C CA . GLU A 1 94 ? -17.234 7.855 11.055 1 80.69 94 GLU A CA 1
ATOM 744 C C . GLU A 1 94 ? -16.188 7.348 10.078 1 80.69 94 GLU A C 1
ATOM 746 O O . GLU A 1 94 ? -16.516 6.715 9.07 1 80.69 94 GLU A O 1
ATOM 751 N N . ILE A 1 95 ? -14.961 7.883 10.297 1 83.31 95 ILE A N 1
ATOM 752 C CA . ILE A 1 95 ? -13.812 7.336 9.578 1 83.31 95 ILE A CA 1
ATOM 753 C C . ILE A 1 95 ? -12.836 6.715 10.578 1 83.31 95 ILE A C 1
ATOM 755 O O . ILE A 1 95 ? -12.914 6.973 11.781 1 83.31 95 ILE A O 1
ATOM 759 N N . PRO A 1 96 ? -11.992 5.789 10.125 1 88.81 96 PRO A N 1
ATOM 760 C CA . PRO A 1 96 ? -11.109 5.051 11.039 1 88.81 96 PRO A CA 1
ATOM 761 C C . PRO A 1 96 ? -9.906 5.871 11.484 1 88.81 96 PRO A C 1
ATOM 763 O O . PRO A 1 96 ? -8.867 5.305 11.844 1 88.81 96 PRO A O 1
ATOM 766 N N . PHE A 1 97 ? -10.039 7.207 11.422 1 92.75 97 PHE A N 1
ATOM 767 C CA . PHE A 1 97 ? -8.938 8.078 11.805 1 92.75 97 PHE A CA 1
ATOM 768 C C . PHE A 1 97 ? -9.453 9.352 12.469 1 92.75 97 PHE A C 1
ATOM 770 O O . PHE A 1 97 ? -10.602 9.742 12.25 1 92.75 97 PHE A O 1
ATOM 777 N N . PRO A 1 98 ? -8.562 9.945 13.359 1 93 98 PRO A N 1
ATOM 778 C CA . PRO A 1 98 ? -8.922 11.281 13.828 1 93 98 PRO A CA 1
ATOM 779 C C . PRO A 1 98 ? -9.242 12.242 12.688 1 93 98 PRO A C 1
ATOM 781 O O . PRO A 1 98 ? -8.594 12.211 11.641 1 93 98 PRO A O 1
ATOM 784 N N . LEU A 1 99 ? -10.266 13.109 12.945 1 92.94 99 LEU A N 1
ATOM 785 C CA . LEU A 1 99 ? -10.773 13.992 11.898 1 92.94 99 LEU A CA 1
ATOM 786 C C . LEU A 1 99 ? -10.719 15.445 12.344 1 92.94 99 LEU A C 1
ATOM 788 O O . LEU A 1 99 ? -11.117 15.781 13.461 1 92.94 99 LEU A O 1
ATOM 792 N N . ILE A 1 100 ? -10.18 16.266 11.492 1 93.25 100 ILE A N 1
ATOM 793 C CA . ILE A 1 100 ? -10.195 17.719 11.672 1 93.25 100 ILE A CA 1
ATOM 794 C C . ILE A 1 100 ? -11.016 18.359 10.555 1 93.25 100 ILE A C 1
ATOM 796 O O . ILE A 1 100 ? -10.711 18.188 9.375 1 93.25 100 ILE A O 1
ATOM 800 N N . TYR A 1 101 ? -11.953 19.141 10.914 1 91.94 101 TYR A N 1
ATOM 801 C CA . TYR A 1 101 ? -12.852 19.734 9.922 1 91.94 101 TYR A CA 1
ATOM 802 C C . TYR A 1 101 ? -12.297 21.047 9.406 1 91.94 101 TYR A C 1
ATOM 804 O O . TYR A 1 101 ? -11.672 21.812 10.148 1 91.94 101 TYR A O 1
ATOM 812 N N . LYS A 1 102 ? -12.547 21.188 8.078 1 90.75 102 LYS A N 1
ATOM 813 C CA . LYS A 1 102 ? -12.32 22.5 7.5 1 90.75 102 LYS A CA 1
ATOM 814 C C . LYS A 1 102 ? -13.508 23.422 7.758 1 90.75 102 LYS A C 1
ATOM 816 O O . LYS A 1 102 ? -14.664 23 7.66 1 90.75 102 LYS A O 1
ATOM 821 N N . PRO A 1 103 ? -13.281 24.688 7.961 1 91.5 103 PRO A N 1
ATOM 822 C CA . PRO A 1 103 ? -11.977 25.328 8.148 1 91.5 103 PRO A CA 1
ATOM 823 C C . PRO A 1 103 ? -11.297 24.906 9.445 1 91.5 103 PRO A C 1
ATOM 825 O O . PRO A 1 103 ? -11.969 24.578 10.43 1 91.5 103 PRO A O 1
ATOM 828 N N . PHE A 1 104 ? -9.969 24.844 9.398 1 91.12 104 PHE A N 1
ATOM 829 C CA . PHE A 1 104 ? -9.203 24.469 10.578 1 91.12 104 PHE A CA 1
ATOM 830 C C . PHE A 1 104 ? -8.148 25.531 10.906 1 91.12 104 PHE A C 1
ATOM 832 O O . PHE A 1 104 ? -7.855 26.391 10.078 1 91.12 104 PHE A O 1
ATOM 839 N N . ASP A 1 105 ? -7.664 25.344 12.234 1 92.88 105 ASP A N 1
ATOM 840 C CA . ASP A 1 105 ? -6.523 26.109 12.742 1 92.88 105 ASP A CA 1
ATOM 841 C C . ASP A 1 105 ? -5.223 25.328 12.555 1 92.88 105 ASP A C 1
ATOM 843 O O . ASP A 1 105 ? -5.125 24.156 12.953 1 92.88 105 ASP A O 1
ATOM 847 N N . TYR A 1 106 ? -4.211 26.016 11.953 1 94.56 106 TYR A N 1
ATOM 848 C CA . TYR A 1 106 ? -2.938 25.344 11.719 1 94.56 106 TYR A CA 1
ATOM 849 C C . TYR A 1 106 ? -2.354 24.828 13.023 1 94.56 106 TYR A C 1
ATOM 851 O O . TYR A 1 106 ? -1.717 23.766 13.047 1 94.56 106 TYR A O 1
ATOM 859 N N . GLU A 1 107 ? -2.641 25.562 14.07 1 95.25 107 GLU A N 1
ATOM 860 C CA . GLU A 1 107 ? -2.164 25.141 15.383 1 95.25 107 GLU A CA 1
ATOM 861 C C . GLU A 1 107 ? -2.822 23.844 15.812 1 95.25 107 GLU A C 1
ATOM 863 O O . GLU A 1 107 ? -2.197 23.016 16.484 1 95.25 107 GLU A O 1
ATOM 868 N N . GLU A 1 108 ? -4.055 23.672 15.414 1 95.38 108 GLU A N 1
ATOM 869 C CA . GLU A 1 108 ? -4.754 22.438 15.719 1 95.38 108 GLU A CA 1
ATOM 870 C C . GLU A 1 108 ? -4.074 21.234 15.055 1 95.38 108 GLU A C 1
ATOM 872 O O . GLU A 1 108 ? -3.895 20.203 15.68 1 95.38 108 GLU A O 1
ATOM 877 N N . ILE A 1 109 ? -3.68 21.391 13.82 1 95.56 109 ILE A N 1
ATOM 878 C CA . ILE A 1 109 ? -2.992 20.344 13.086 1 95.56 109 ILE A CA 1
ATOM 879 C C . ILE A 1 109 ? -1.643 20.047 13.734 1 95.56 109 ILE A C 1
ATOM 881 O O . ILE A 1 109 ? -1.301 18.891 13.977 1 95.56 109 ILE A O 1
ATOM 885 N N . LEU A 1 110 ? -0.956 21.094 14.07 1 95.12 110 LEU A N 1
ATOM 886 C CA . LEU A 1 110 ? 0.35 20.953 14.703 1 95.12 110 LEU A CA 1
ATOM 887 C C . LEU A 1 110 ? 0.229 20.219 16.031 1 95.12 110 LEU A C 1
ATOM 889 O O . LEU A 1 110 ? 1.034 19.328 16.328 1 95.12 110 LEU A O 1
ATOM 893 N N . ARG A 1 111 ? -0.725 20.594 16.828 1 94.5 111 ARG A N 1
ATOM 894 C CA . ARG A 1 111 ? -0.943 19.953 18.125 1 94.5 111 ARG A CA 1
ATOM 895 C C . ARG A 1 111 ? -1.208 18.469 17.953 1 94.5 111 ARG A C 1
ATOM 897 O O . ARG A 1 111 ? -0.643 17.641 18.688 1 94.5 111 ARG A O 1
ATOM 904 N N . ASN A 1 112 ? -2.072 18.094 17.016 1 94.94 112 ASN A N 1
ATOM 905 C CA . ASN A 1 112 ? -2.398 16.703 16.781 1 94.94 112 ASN A CA 1
ATOM 906 C C . ASN A 1 112 ? -1.178 15.906 16.312 1 94.94 112 ASN A C 1
ATOM 908 O O . ASN A 1 112 ? -0.913 14.812 16.828 1 94.94 112 ASN A O 1
ATOM 912 N N . VAL A 1 113 ? -0.406 16.484 15.398 1 94.94 113 VAL A N 1
ATOM 913 C CA . VAL A 1 113 ? 0.8 15.852 14.891 1 94.94 113 VAL A CA 1
ATOM 914 C C . VAL A 1 113 ? 1.809 15.664 16.016 1 94.94 113 VAL A C 1
ATOM 916 O O . VAL A 1 113 ? 2.389 14.594 16.172 1 94.94 113 VAL A O 1
ATOM 919 N N . SER A 1 114 ? 1.966 16.703 16.797 1 94 114 SER A N 1
ATOM 920 C CA . SER A 1 114 ? 2.916 16.672 17.906 1 94 114 SER A CA 1
ATOM 921 C C . SER A 1 114 ? 2.52 15.609 18.938 1 94 114 SER A C 1
ATOM 923 O O . SER A 1 114 ? 3.369 14.867 19.438 1 94 114 SER A O 1
ATOM 925 N N . GLU A 1 115 ? 1.295 15.578 19.219 1 93.38 115 GLU A N 1
ATOM 926 C CA . GLU A 1 115 ? 0.791 14.609 20.188 1 93.38 115 GLU A CA 1
ATOM 927 C C . GLU A 1 115 ? 1.015 13.18 19.703 1 93.38 115 GLU A C 1
ATOM 929 O O . GLU A 1 115 ? 1.455 12.32 20.469 1 93.38 115 GLU A O 1
ATOM 934 N N . CYS A 1 116 ? 0.701 12.953 18.453 1 91.88 116 CYS A N 1
ATOM 935 C CA . CYS A 1 116 ? 0.841 11.625 17.875 1 91.88 116 CYS A CA 1
ATOM 936 C C . CYS A 1 116 ? 2.301 11.18 17.859 1 91.88 116 CYS A C 1
ATOM 938 O O . CYS A 1 116 ? 2.596 9.992 17.984 1 91.88 116 CYS A O 1
ATOM 940 N N . LEU A 1 117 ? 3.246 12.156 17.734 1 92.62 117 LEU A N 1
ATOM 941 C CA . LEU A 1 117 ? 4.66 11.828 17.594 1 92.62 117 LEU A CA 1
ATOM 942 C C . LEU A 1 117 ? 5.395 11.992 18.922 1 92.62 117 LEU A C 1
ATOM 944 O O . LEU A 1 117 ? 6.598 11.727 19 1 92.62 117 LEU A O 1
ATOM 948 N N . GLY A 1 118 ? 4.629 12.281 19.906 1 84.44 118 GLY A N 1
ATOM 949 C CA . GLY A 1 118 ? 5.242 12.484 21.219 1 84.44 118 GLY A CA 1
ATOM 950 C C . GLY A 1 118 ? 6.164 13.688 21.25 1 84.44 118 GLY A C 1
ATOM 951 O O . GLY A 1 118 ? 7.23 13.641 21.875 1 84.44 118 GLY A O 1
ATOM 952 N N . LYS A 1 119 ? 5.867 14.586 20.516 1 73.94 119 LYS A N 1
ATOM 953 C CA . LYS A 1 119 ? 6.66 15.812 20.5 1 73.94 119 LYS A CA 1
ATOM 954 C C . LYS A 1 119 ? 5.895 16.969 21.125 1 73.94 119 LYS A C 1
ATOM 956 O O . LYS A 1 119 ? 4.66 16.984 21.125 1 73.94 119 LYS A O 1
ATOM 961 N N . MET B 1 1 ? -14.109 -28.188 1.564 1 48.09 1 MET B N 1
ATOM 962 C CA . MET B 1 1 ? -13.883 -26.875 2.178 1 48.09 1 MET B CA 1
ATOM 963 C C . MET B 1 1 ? -14.781 -25.812 1.543 1 48.09 1 MET B C 1
ATOM 965 O O . MET B 1 1 ? -15.023 -25.844 0.335 1 48.09 1 MET B O 1
ATOM 969 N N . SER B 1 2 ? -15.531 -25.109 2.197 1 52.81 2 SER B N 1
ATOM 970 C CA . SER B 1 2 ? -16.484 -24.172 1.607 1 52.81 2 SER B CA 1
ATOM 971 C C . SER B 1 2 ? -15.789 -23.094 0.801 1 52.81 2 SER B C 1
ATOM 973 O O . SER B 1 2 ? -14.633 -22.766 1.074 1 52.81 2 SER B O 1
ATOM 975 N N . GLU B 1 3 ? -16.172 -22.938 -0.502 1 56.94 3 GLU B N 1
ATOM 976 C CA . GLU B 1 3 ? -15.664 -21.906 -1.396 1 56.94 3 GLU B CA 1
ATOM 977 C C . GLU B 1 3 ? -15.258 -20.656 -0.619 1 56.94 3 GLU B C 1
ATOM 979 O O . GLU B 1 3 ? -14.336 -19.938 -1.017 1 56.94 3 GLU B O 1
ATOM 984 N N . LYS B 1 4 ? -15.922 -20.531 0.499 1 59.38 4 LYS B N 1
ATOM 985 C CA . LYS B 1 4 ? -15.711 -19.344 1.32 1 59.38 4 LYS B CA 1
ATOM 986 C C . LYS B 1 4 ? -14.383 -19.406 2.066 1 59.38 4 LYS B C 1
ATOM 988 O O . LYS B 1 4 ? -13.812 -18.375 2.432 1 59.38 4 LYS B O 1
ATOM 993 N N . ASP B 1 5 ? -13.867 -20.719 2.072 1 81.25 5 ASP B N 1
ATOM 994 C CA . ASP B 1 5 ? -12.703 -20.906 2.932 1 81.25 5 ASP B CA 1
ATOM 995 C C . ASP B 1 5 ? -11.422 -21.016 2.104 1 81.25 5 ASP B C 1
ATOM 997 O O . ASP B 1 5 ? -10.344 -21.281 2.646 1 81.25 5 ASP B O 1
ATOM 1001 N N . LEU B 1 6 ? -11.625 -20.812 0.825 1 90.06 6 LEU B N 1
ATOM 1002 C CA . LEU B 1 6 ? -10.461 -20.969 -0.035 1 90.06 6 LEU B CA 1
ATOM 1003 C C . LEU B 1 6 ? -9.516 -19.781 0.098 1 90.06 6 LEU B C 1
ATOM 1005 O O . LEU B 1 6 ? -9.961 -18.641 0.188 1 90.06 6 LEU B O 1
ATOM 1009 N N . PRO B 1 7 ? -8.219 -20.109 0.086 1 95.31 7 PRO B N 1
ATOM 1010 C CA . PRO B 1 7 ? -7.277 -18.984 0.107 1 95.31 7 PRO B CA 1
ATOM 1011 C C . PRO B 1 7 ? -7.371 -18.109 -1.142 1 95.31 7 PRO B C 1
ATOM 1013 O O . PRO B 1 7 ? -7.617 -18.609 -2.238 1 95.31 7 PRO B O 1
ATOM 1016 N N . HIS B 1 8 ? -7.238 -16.844 -0.939 1 97.25 8 HIS B N 1
ATOM 1017 C CA . HIS B 1 8 ? -7.238 -15.875 -2.033 1 97.25 8 HIS B CA 1
ATOM 1018 C C . HIS B 1 8 ? -5.816 -15.586 -2.508 1 97.25 8 HIS B C 1
ATOM 1020 O O . HIS B 1 8 ? -4.965 -15.18 -1.713 1 97.25 8 HIS B O 1
ATOM 1026 N N . ILE B 1 9 ? -5.629 -15.781 -3.855 1 97.69 9 ILE B N 1
ATOM 1027 C CA . ILE B 1 9 ? -4.336 -15.508 -4.469 1 97.69 9 ILE B CA 1
ATOM 1028 C C . ILE B 1 9 ? -4.461 -14.344 -5.445 1 97.69 9 ILE B C 1
ATOM 1030 O O . ILE B 1 9 ? -5.477 -14.203 -6.133 1 97.69 9 ILE B O 1
ATOM 1034 N N . LEU B 1 10 ? -3.426 -13.516 -5.438 1 98.44 10 LEU B N 1
ATOM 1035 C CA . LEU B 1 10 ? -3.359 -12.422 -6.395 1 98.44 10 LEU B CA 1
ATOM 1036 C C . LEU B 1 10 ? -2.268 -12.664 -7.43 1 98.44 10 LEU B C 1
ATOM 1038 O O . LEU B 1 10 ? -1.096 -12.82 -7.078 1 98.44 10 LEU B O 1
ATOM 1042 N N . LEU B 1 11 ? -2.697 -12.797 -8.672 1 97.81 11 LEU B N 1
ATOM 1043 C CA . LEU B 1 11 ? -1.79 -12.914 -9.805 1 97.81 11 LEU B CA 1
ATOM 1044 C C . LEU B 1 11 ? -1.627 -11.578 -10.516 1 97.81 11 LEU B C 1
ATOM 1046 O O . LEU B 1 11 ? -2.6 -11.016 -11.031 1 97.81 11 LEU B O 1
ATOM 1050 N N . VAL B 1 12 ? -0.379 -11.047 -10.57 1 96.56 12 VAL B N 1
ATOM 1051 C CA . VAL B 1 12 ? -0.09 -9.781 -11.234 1 96.56 12 VAL B CA 1
ATOM 1052 C C . VAL B 1 12 ? 0.83 -10.016 -12.43 1 96.56 12 VAL B C 1
ATOM 1054 O O . VAL B 1 12 ? 2.004 -10.352 -12.258 1 96.56 12 VAL B O 1
ATOM 1057 N N . GLU B 1 13 ? 0.281 -9.805 -13.594 1 94.56 13 GLU B N 1
ATOM 1058 C CA . GLU B 1 13 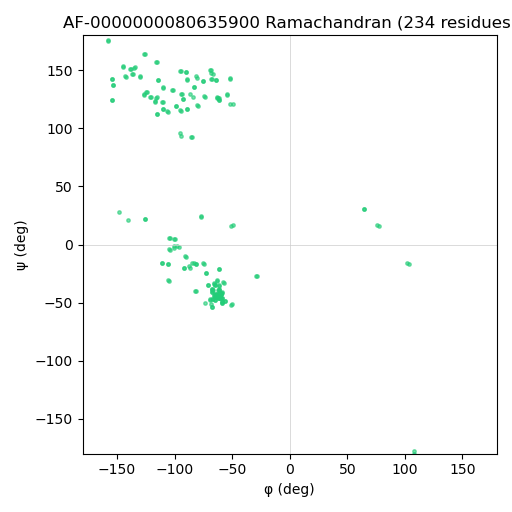? 0.941 -10.141 -14.852 1 94.56 13 GLU B CA 1
ATOM 1059 C C . GLU B 1 13 ? 0.426 -9.273 -15.992 1 94.56 13 GLU B C 1
ATOM 1061 O O . GLU B 1 13 ? -0.778 -9.234 -16.25 1 94.56 13 GLU B O 1
ATOM 1066 N N . ASP B 1 14 ? 1.367 -8.57 -16.688 1 92.62 14 ASP B N 1
ATOM 1067 C CA . ASP B 1 14 ? 0.912 -7.609 -17.688 1 92.62 14 ASP B CA 1
ATOM 1068 C C . ASP B 1 14 ? 0.696 -8.281 -19.031 1 92.62 14 ASP B C 1
ATOM 1070 O O . ASP B 1 14 ? 0.026 -7.723 -19.906 1 92.62 14 ASP B O 1
ATOM 1074 N N . ASP B 1 15 ? 1.309 -9.461 -19.234 1 92.62 15 ASP B N 1
ATOM 1075 C CA . ASP B 1 15 ? 1.072 -10.203 -20.469 1 92.62 15 ASP B CA 1
ATOM 1076 C C . ASP B 1 15 ? -0.255 -10.953 -20.406 1 92.62 15 ASP B C 1
ATOM 1078 O O . ASP B 1 15 ? -0.433 -11.852 -19.578 1 92.62 15 ASP B O 1
ATOM 1082 N N . ASP B 1 16 ? -1.11 -10.609 -21.312 1 95 16 ASP B N 1
ATOM 1083 C CA . ASP B 1 16 ? -2.463 -11.156 -21.312 1 95 16 ASP B CA 1
ATOM 1084 C C . ASP B 1 16 ? -2.439 -12.68 -21.406 1 95 16 ASP B C 1
ATOM 1086 O O . ASP B 1 16 ? -3.141 -13.367 -20.656 1 95 16 ASP B O 1
ATOM 1090 N N . ALA B 1 17 ? -1.728 -13.219 -22.328 1 95.62 17 ALA B N 1
ATOM 1091 C CA . ALA B 1 17 ? -1.701 -14.656 -22.578 1 95.62 17 ALA B CA 1
ATOM 1092 C C . ALA B 1 17 ? -1.188 -15.414 -21.344 1 95.62 17 ALA B C 1
ATOM 1094 O O . ALA B 1 17 ? -1.772 -16.422 -20.938 1 95.62 17 ALA B O 1
ATOM 1095 N N . ILE B 1 18 ? -0.158 -14.898 -20.75 1 93.56 18 ILE B N 1
ATOM 1096 C CA . ILE B 1 18 ? 0.426 -15.539 -19.578 1 93.56 18 ILE B CA 1
ATOM 1097 C C . ILE B 1 18 ? -0.54 -15.422 -18.391 1 93.56 18 ILE B C 1
ATOM 1099 O O . ILE B 1 18 ? -0.775 -16.406 -17.688 1 93.56 18 ILE B O 1
ATOM 1103 N N . ARG B 1 19 ? -1.055 -14.25 -18.188 1 96.25 19 ARG B N 1
ATOM 1104 C CA . ARG B 1 19 ? -1.974 -13.984 -17.094 1 96.25 19 ARG B CA 1
ATOM 1105 C C . ARG B 1 19 ? -3.178 -14.922 -17.141 1 96.25 19 ARG B C 1
ATOM 1107 O O . ARG B 1 19 ? -3.52 -15.555 -16.141 1 96.25 19 ARG B O 1
ATOM 1114 N N . LEU B 1 20 ? -3.785 -15.039 -18.297 1 96.31 20 LEU B N 1
ATOM 1115 C CA . LEU B 1 20 ? -4.977 -15.859 -18.469 1 96.31 20 LEU B CA 1
ATOM 1116 C C . LEU B 1 20 ? -4.645 -17.344 -18.281 1 96.31 20 LEU B C 1
ATOM 1118 O O . LEU B 1 20 ? -5.371 -18.062 -17.609 1 96.31 20 LEU B O 1
ATOM 1122 N N . SER B 1 21 ? -3.617 -17.766 -18.891 1 96.12 21 SER B N 1
ATOM 1123 C CA . SER B 1 21 ? -3.223 -19.172 -18.812 1 96.12 21 SER B CA 1
ATOM 1124 C C . SER B 1 21 ? -2.914 -19.578 -17.375 1 96.12 21 SER B C 1
ATOM 1126 O O . SER B 1 21 ? -3.371 -20.625 -16.906 1 96.12 21 SER B O 1
ATOM 1128 N N . LEU B 1 22 ? -2.16 -18.766 -16.688 1 96.25 22 LEU B N 1
ATOM 1129 C CA . LEU B 1 22 ? -1.806 -19.062 -15.305 1 96.25 22 LEU B CA 1
ATOM 1130 C C . LEU B 1 22 ? -3.043 -19.047 -14.414 1 96.25 22 LEU B C 1
ATOM 1132 O O . LEU B 1 22 ? -3.195 -19.906 -13.539 1 96.25 22 LEU B O 1
ATOM 1136 N N . ARG B 1 23 ? -3.855 -18.016 -14.555 1 97.25 23 ARG B N 1
ATOM 1137 C CA . ARG B 1 23 ? -5.105 -17.953 -13.805 1 97.25 23 ARG B CA 1
ATOM 1138 C C . ARG B 1 23 ? -5.898 -19.25 -13.969 1 97.25 23 ARG B C 1
ATOM 1140 O O . ARG B 1 23 ? -6.336 -19.844 -12.984 1 97.25 23 ARG B O 1
ATOM 1147 N N . ASP B 1 24 ? -6.098 -19.656 -15.234 1 96.56 24 ASP B N 1
ATOM 1148 C CA . ASP B 1 24 ? -6.871 -20.859 -15.531 1 96.56 24 ASP B CA 1
ATOM 1149 C C . ASP B 1 24 ? -6.238 -22.094 -14.875 1 96.56 24 ASP B C 1
ATOM 1151 O O . ASP B 1 24 ? -6.941 -22.938 -14.312 1 96.56 24 ASP B O 1
ATOM 1155 N N . PHE B 1 25 ? -4.984 -22.156 -14.961 1 96.75 25 PHE B N 1
ATOM 1156 C CA . PHE B 1 25 ? -4.262 -23.297 -14.398 1 96.75 25 PHE B CA 1
ATOM 1157 C C . PHE B 1 25 ? -4.414 -23.344 -12.883 1 96.75 25 PHE B C 1
ATOM 1159 O O . PHE B 1 25 ? -4.723 -24.391 -12.305 1 96.75 25 PHE B O 1
ATOM 1166 N N . LEU B 1 26 ? -4.273 -22.234 -12.148 1 95.25 26 LEU B N 1
ATOM 1167 C CA . LEU B 1 26 ? -4.305 -22.156 -10.688 1 95.25 26 LEU B CA 1
ATOM 1168 C C . LEU B 1 26 ? -5.727 -22.344 -10.172 1 95.25 26 LEU B C 1
ATOM 1170 O O . LEU B 1 26 ? -5.922 -22.75 -9.016 1 95.25 26 LEU B O 1
ATOM 1174 N N . SER B 1 27 ? -6.664 -22.047 -11.023 1 94.12 27 SER B N 1
ATOM 1175 C CA . SER B 1 27 ? -8.055 -22.125 -10.602 1 94.12 27 SER B CA 1
ATOM 1176 C C . SER B 1 27 ? -8.641 -23.5 -10.883 1 94.12 27 SER B C 1
ATOM 1178 O O . SER B 1 27 ? -9.742 -23.828 -10.43 1 94.12 27 SER B O 1
ATOM 1180 N N . LYS B 1 28 ? -7.969 -24.297 -11.586 1 91.31 28 LYS B N 1
ATOM 1181 C CA . LYS B 1 28 ? -8.516 -25.516 -12.195 1 91.31 28 LYS B CA 1
ATOM 1182 C C . LYS B 1 28 ? -9.023 -26.469 -11.125 1 91.31 28 LYS B C 1
ATOM 1184 O O . LYS B 1 28 ? -10.086 -27.078 -11.289 1 91.31 28 LYS B O 1
ATOM 1189 N N . ASP B 1 29 ? -8.336 -26.594 -10.031 1 86.44 29 ASP B N 1
ATOM 1190 C CA . ASP B 1 29 ? -8.703 -27.625 -9.055 1 86.44 29 ASP B CA 1
ATOM 1191 C C . ASP B 1 29 ? -9.555 -27.016 -7.934 1 86.44 29 ASP B C 1
ATOM 1193 O O . ASP B 1 29 ? -9.945 -27.734 -7.004 1 86.44 29 ASP B O 1
ATOM 1197 N N . GLY B 1 30 ? -9.805 -25.734 -7.988 1 88.94 30 GLY B N 1
ATOM 1198 C CA . GLY B 1 30 ? -10.719 -25.094 -7.059 1 88.94 30 GLY B CA 1
ATOM 1199 C C . GLY B 1 30 ? -10.133 -24.891 -5.676 1 88.94 30 GLY B C 1
ATOM 1200 O O . GLY B 1 30 ? -10.867 -24.703 -4.703 1 88.94 30 GLY B O 1
ATOM 1201 N N . ARG B 1 31 ? -8.875 -24.969 -5.555 1 90.56 31 ARG B N 1
ATOM 1202 C CA . ARG B 1 31 ? -8.219 -24.875 -4.254 1 90.56 31 ARG B CA 1
ATOM 1203 C C . ARG B 1 31 ? -7.98 -23.422 -3.857 1 90.56 31 ARG B C 1
ATOM 1205 O O . ARG B 1 31 ? -7.711 -23.125 -2.691 1 90.56 31 ARG B O 1
ATOM 1212 N N . PHE B 1 32 ? -8.102 -22.594 -4.898 1 94.5 32 PHE B N 1
ATOM 1213 C CA . PHE B 1 32 ? -7.801 -21.188 -4.656 1 94.5 32 PHE B CA 1
ATOM 1214 C C . PHE B 1 32 ? -8.836 -20.297 -5.324 1 94.5 32 PHE B C 1
ATOM 1216 O O . PHE B 1 32 ? -9.414 -20.656 -6.348 1 94.5 32 PHE B O 1
ATOM 1223 N N . HIS B 1 33 ? -9.109 -19.188 -4.707 1 95.94 33 HIS B N 1
ATOM 1224 C CA . HIS B 1 33 ? -9.711 -18.062 -5.402 1 95.94 33 HIS B CA 1
ATOM 1225 C C . HIS B 1 33 ? -8.648 -17.141 -6 1 95.94 33 HIS B C 1
ATOM 1227 O O . HIS B 1 33 ? -7.871 -16.531 -5.266 1 95.94 33 HIS B O 1
ATOM 1233 N N . VAL B 1 34 ? -8.664 -17.047 -7.371 1 97.56 34 VAL B N 1
ATOM 1234 C CA . VAL B 1 34 ? -7.559 -16.359 -8.023 1 97.56 34 VAL B CA 1
ATOM 1235 C C . VAL B 1 34 ? -8.023 -14.992 -8.531 1 97.56 34 VAL B C 1
ATOM 1237 O O . VAL B 1 34 ? -8.906 -14.906 -9.383 1 97.56 34 VAL B O 1
ATOM 1240 N N . HIS B 1 35 ? -7.465 -13.914 -7.953 1 98.31 35 HIS B N 1
ATOM 1241 C CA . HIS B 1 35 ? -7.609 -12.555 -8.469 1 98.31 35 HIS B CA 1
ATOM 1242 C C . HIS B 1 35 ? -6.496 -12.219 -9.453 1 98.31 35 HIS B C 1
ATOM 1244 O O . HIS B 1 35 ? -5.371 -12.703 -9.32 1 98.31 35 HIS B O 1
ATOM 1250 N N . VAL B 1 36 ? -6.871 -11.352 -10.453 1 98.19 36 VAL B N 1
ATOM 1251 C CA . VAL B 1 36 ? -5.863 -11.047 -11.461 1 98.19 36 VAL B CA 1
ATOM 1252 C C . VAL B 1 36 ? -5.762 -9.531 -11.648 1 98.19 36 VAL B C 1
ATOM 1254 O O . VAL B 1 36 ? -6.77 -8.828 -11.578 1 98.19 36 VAL B O 1
ATOM 1257 N N . ALA B 1 37 ? -4.578 -9.055 -11.891 1 95.88 37 ALA B N 1
ATOM 1258 C CA . ALA B 1 37 ? -4.285 -7.668 -12.258 1 95.88 37 ALA B CA 1
ATOM 1259 C C . ALA B 1 37 ? -3.238 -7.605 -13.367 1 95.88 37 ALA B C 1
ATOM 1261 O O . ALA B 1 37 ? -2.34 -8.453 -13.43 1 95.88 37 ALA B O 1
ATOM 1262 N N . SER B 1 38 ? -3.314 -6.551 -14.172 1 94.25 38 SER B N 1
ATOM 1263 C CA . SER B 1 38 ? -2.383 -6.426 -15.289 1 94.25 38 SER B CA 1
ATOM 1264 C C . SER B 1 38 ? -1.305 -5.391 -14.992 1 94.25 38 SER B C 1
ATOM 1266 O O . SER B 1 38 ? -0.426 -5.148 -15.828 1 94.25 38 SER B O 1
ATOM 1268 N N . ASP B 1 39 ? -1.45 -4.727 -13.836 1 91 39 ASP B N 1
ATOM 1269 C CA . ASP B 1 39 ? -0.473 -3.723 -13.43 1 91 39 ASP B CA 1
ATOM 1270 C C . ASP B 1 39 ? -0.5 -3.506 -11.914 1 91 39 ASP B C 1
ATOM 1272 O O . ASP B 1 39 ? -1.306 -4.117 -11.211 1 91 39 ASP B O 1
ATOM 1276 N N . GLY B 1 40 ? 0.374 -2.719 -11.469 1 89.75 40 GLY B N 1
ATOM 1277 C CA . GLY B 1 40 ? 0.505 -2.471 -10.047 1 89.75 40 GLY B CA 1
ATOM 1278 C C . GLY B 1 40 ? -0.713 -1.797 -9.445 1 89.75 40 GLY B C 1
ATOM 1279 O O . GLY B 1 40 ? -1.112 -2.113 -8.32 1 89.75 40 GLY B O 1
ATOM 1280 N N . LEU B 1 41 ? -1.279 -0.789 -10.164 1 86.88 41 LEU B N 1
ATOM 1281 C CA . LEU B 1 41 ? -2.432 -0.058 -9.648 1 86.88 41 LEU B CA 1
ATOM 1282 C C . LEU B 1 41 ? -3.639 -0.979 -9.5 1 86.88 41 LEU B C 1
ATOM 1284 O O . LEU B 1 41 ? -4.336 -0.938 -8.484 1 86.88 41 LEU B O 1
ATOM 1288 N N . GLY B 1 42 ? -3.84 -1.753 -10.5 1 91.19 42 GLY B N 1
ATOM 1289 C CA . GLY B 1 42 ? -4.895 -2.746 -10.391 1 91.19 42 GLY B CA 1
ATOM 1290 C C . GLY B 1 42 ? -4.68 -3.721 -9.25 1 91.19 42 GLY B C 1
ATOM 1291 O O . GLY B 1 42 ? -5.629 -4.082 -8.547 1 91.19 42 GLY B O 1
ATOM 1292 N N . ALA B 1 43 ? -3.463 -4.156 -9.094 1 94.81 43 ALA B N 1
ATOM 1293 C CA . ALA B 1 43 ? -3.121 -5.062 -8 1 94.81 43 ALA B CA 1
ATOM 1294 C C . ALA B 1 43 ? -3.389 -4.422 -6.645 1 94.81 43 ALA B C 1
ATOM 1296 O O . ALA B 1 43 ? -3.914 -5.07 -5.738 1 94.81 43 ALA B O 1
ATOM 1297 N N . LEU B 1 44 ? -3.041 -3.184 -6.566 1 92.38 44 LEU B N 1
ATOM 1298 C CA . LEU B 1 44 ? -3.256 -2.449 -5.324 1 92.38 44 LEU B CA 1
ATOM 1299 C C . LEU B 1 44 ? -4.738 -2.389 -4.98 1 92.38 44 LEU B C 1
ATOM 1301 O O . LEU B 1 44 ? -5.117 -2.568 -3.818 1 92.38 44 LEU B O 1
ATOM 1305 N N . ARG B 1 45 ? -5.566 -2.111 -5.926 1 92.94 45 ARG B N 1
ATOM 1306 C CA . ARG B 1 45 ? -7.008 -2.068 -5.695 1 92.94 45 ARG B CA 1
ATOM 1307 C C . ARG B 1 45 ? -7.516 -3.406 -5.172 1 92.94 45 ARG B C 1
ATOM 1309 O O . ARG B 1 45 ? -8.336 -3.443 -4.246 1 92.94 45 ARG B O 1
ATOM 1316 N N . ILE B 1 46 ? -7.02 -4.449 -5.719 1 96.69 46 ILE B N 1
ATOM 1317 C CA . ILE B 1 46 ? -7.438 -5.781 -5.305 1 96.69 46 ILE B CA 1
ATOM 1318 C C . ILE B 1 46 ? -6.957 -6.055 -3.881 1 96.69 46 ILE B C 1
ATOM 1320 O O . ILE B 1 46 ? -7.691 -6.625 -3.07 1 96.69 46 ILE B O 1
ATOM 1324 N N . LEU B 1 47 ? -5.742 -5.645 -3.598 1 96.75 47 LEU B N 1
ATOM 1325 C CA . LEU B 1 47 ? -5.199 -5.828 -2.256 1 96.75 47 LEU B CA 1
ATOM 1326 C C . LEU B 1 47 ? -6.027 -5.074 -1.225 1 96.75 47 LEU B C 1
ATOM 1328 O O . LEU B 1 47 ? -6.172 -5.527 -0.087 1 96.75 47 LEU B O 1
ATOM 1332 N N . ILE B 1 48 ? -6.512 -3.941 -1.646 1 94.88 48 ILE B N 1
ATOM 1333 C CA . ILE B 1 48 ? -7.336 -3.129 -0.755 1 94.88 48 ILE B CA 1
ATOM 1334 C C . ILE B 1 48 ? -8.688 -3.803 -0.548 1 94.88 48 ILE B C 1
ATOM 1336 O O . ILE B 1 48 ? -9.211 -3.828 0.568 1 94.88 48 ILE B O 1
ATOM 1340 N N . ASP B 1 49 ? -9.203 -4.441 -1.517 1 95.81 49 ASP B N 1
ATOM 1341 C CA . ASP B 1 49 ? -10.578 -4.914 -1.533 1 95.81 49 ASP B CA 1
ATOM 1342 C C . ASP B 1 49 ? -10.68 -6.336 -0.992 1 95.81 49 ASP B C 1
ATOM 1344 O O . ASP B 1 49 ? -11.773 -6.801 -0.643 1 95.81 49 ASP B O 1
ATOM 1348 N N . HIS B 1 50 ? -9.57 -7.062 -0.979 1 96.69 50 HIS B N 1
ATOM 1349 C CA . HIS B 1 50 ? -9.617 -8.477 -0.613 1 96.69 50 HIS B CA 1
ATOM 1350 C C . HIS B 1 50 ? -8.492 -8.828 0.355 1 96.69 50 HIS B C 1
ATOM 1352 O O . HIS B 1 50 ? -7.469 -8.133 0.404 1 96.69 50 HIS B O 1
ATOM 1358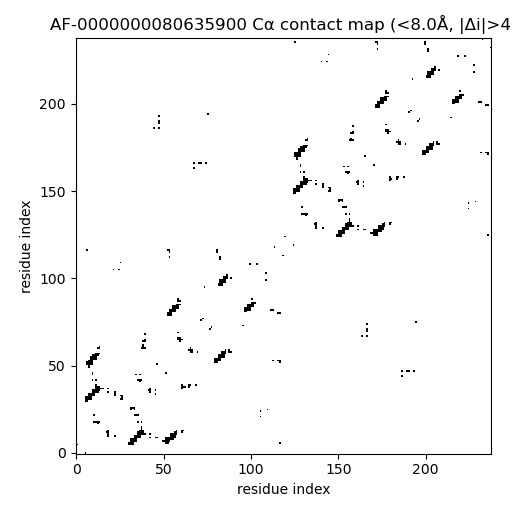 N N . ASP B 1 51 ? -8.758 -9.797 1.128 1 96.44 51 ASP B N 1
ATOM 1359 C CA . ASP B 1 51 ? -7.703 -10.359 1.968 1 96.44 51 ASP B CA 1
ATOM 1360 C C . ASP B 1 51 ? -6.891 -11.398 1.203 1 96.44 51 ASP B C 1
ATOM 1362 O O . ASP B 1 51 ? -7.211 -12.594 1.229 1 96.44 51 ASP B O 1
ATOM 1366 N N . ILE B 1 52 ? -5.879 -11.023 0.622 1 97.94 52 ILE B N 1
ATOM 1367 C CA . ILE B 1 52 ? -5.02 -11.867 -0.2 1 97.94 52 ILE B CA 1
ATOM 1368 C C . ILE B 1 52 ? -4.035 -12.625 0.691 1 97.94 52 ILE B C 1
ATOM 1370 O O . ILE B 1 52 ? -3.441 -12.047 1.603 1 97.94 52 ILE B O 1
ATOM 1374 N N . GLN B 1 53 ? -3.914 -13.906 0.379 1 97.44 53 GLN B N 1
ATOM 1375 C CA . GLN B 1 53 ? -3.051 -14.734 1.214 1 97.44 53 GLN B CA 1
ATOM 1376 C C . GLN B 1 53 ? -1.737 -15.047 0.505 1 97.44 53 GLN B C 1
ATOM 1378 O O . GLN B 1 53 ? -0.772 -15.484 1.138 1 97.44 53 GLN B O 1
ATOM 1383 N N . CYS B 1 54 ? -1.679 -14.867 -0.751 1 97.94 54 CYS B N 1
ATOM 1384 C CA . CYS B 1 54 ? -0.48 -15.117 -1.546 1 97.94 54 CYS B CA 1
ATOM 1385 C C . CYS B 1 54 ? -0.485 -14.266 -2.814 1 97.94 54 CYS B C 1
ATOM 1387 O O . CYS B 1 54 ? -1.536 -14.055 -3.422 1 97.94 54 CYS B O 1
ATOM 1389 N N . ILE B 1 55 ? 0.72 -13.82 -3.145 1 97.94 55 ILE B N 1
ATOM 1390 C CA . ILE B 1 55 ? 0.865 -13.008 -4.352 1 97.94 55 ILE B CA 1
ATOM 1391 C C . ILE B 1 55 ? 1.844 -13.688 -5.309 1 97.94 55 ILE B C 1
ATOM 1393 O O . ILE B 1 55 ? 2.932 -14.102 -4.902 1 97.94 55 ILE B O 1
ATOM 1397 N N . VAL B 1 56 ? 1.453 -13.891 -6.535 1 97.31 56 VAL B N 1
ATOM 1398 C CA . VAL B 1 56 ? 2.316 -14.281 -7.645 1 97.31 56 VAL B CA 1
ATOM 1399 C C . VAL B 1 56 ? 2.436 -13.133 -8.641 1 97.31 56 VAL B C 1
ATOM 1401 O O . VAL B 1 56 ? 1.433 -12.672 -9.188 1 97.31 56 VAL B O 1
ATOM 1404 N N . THR B 1 57 ? 3.662 -12.711 -8.883 1 95.94 57 THR B N 1
ATOM 1405 C CA . THR B 1 57 ? 3.766 -11.484 -9.664 1 95.94 57 THR B CA 1
ATOM 1406 C C . THR B 1 57 ? 4.953 -11.547 -10.617 1 95.94 57 THR B C 1
ATOM 1408 O O . THR B 1 57 ? 6 -12.109 -10.281 1 95.94 57 THR B O 1
ATOM 1411 N N . ASP B 1 58 ? 4.719 -10.922 -11.797 1 93.19 58 ASP B N 1
ATOM 1412 C CA . ASP B 1 58 ? 5.848 -10.641 -12.68 1 93.19 58 ASP B CA 1
ATOM 1413 C C . ASP B 1 58 ? 6.766 -9.578 -12.07 1 93.19 58 ASP B C 1
ATOM 1415 O O . ASP B 1 58 ? 6.297 -8.656 -11.406 1 93.19 58 ASP B O 1
ATOM 1419 N N . TYR B 1 59 ? 8.047 -9.75 -12.258 1 88.38 59 TYR B N 1
ATOM 1420 C CA . TYR B 1 59 ? 8.992 -8.742 -11.789 1 88.38 59 TYR B CA 1
ATOM 1421 C C . TYR B 1 59 ? 8.844 -7.445 -12.586 1 88.38 59 TYR B C 1
ATOM 1423 O O . TYR B 1 59 ? 8.781 -6.359 -12.008 1 88.38 59 TYR B O 1
ATOM 1431 N N . ARG B 1 60 ? 8.938 -7.621 -13.914 1 82.81 60 ARG B N 1
ATOM 1432 C CA . ARG B 1 60 ? 8.828 -6.43 -14.75 1 82.81 60 ARG B CA 1
ATOM 1433 C C . ARG B 1 60 ? 7.398 -6.23 -15.234 1 82.81 60 ARG B C 1
ATOM 1435 O O . ARG B 1 60 ? 6.898 -7.016 -16.047 1 82.81 60 ARG B O 1
ATOM 1442 N N . LEU B 1 61 ? 6.688 -5.496 -14.539 1 83.31 61 LEU B N 1
ATOM 1443 C CA . LEU B 1 61 ? 5.383 -5.051 -15.023 1 83.31 61 LEU B CA 1
ATOM 1444 C C . LEU B 1 61 ? 5.523 -3.826 -15.914 1 83.31 61 LEU B C 1
ATOM 1446 O O . LEU B 1 61 ? 6.445 -3.025 -15.742 1 83.31 61 LEU B O 1
ATOM 1450 N N . SER B 1 62 ? 4.957 -3.871 -17.141 1 65.81 62 SER B N 1
ATOM 1451 C CA . SER B 1 62 ? 5 -2.734 -18.047 1 65.81 62 SER B CA 1
ATOM 1452 C C . SER B 1 62 ? 4.562 -1.449 -17.359 1 65.81 62 SER B C 1
ATOM 1454 O O . SER B 1 62 ? 3.564 -1.438 -16.641 1 65.81 62 SER B O 1
ATOM 1456 N N . GLY B 1 63 ? 5.523 -0.386 -17.344 1 56.38 63 GLY B N 1
ATOM 1457 C CA . GLY B 1 63 ? 5.285 0.949 -16.828 1 56.38 63 GLY B CA 1
ATOM 1458 C C . GLY B 1 63 ? 6 1.211 -15.508 1 56.38 63 GLY B C 1
ATOM 1459 O O . GLY B 1 63 ? 6.934 0.49 -15.148 1 56.38 63 GLY B O 1
ATOM 1460 N N . LEU B 1 64 ? 5.844 2.342 -14.992 1 51.84 64 LEU B N 1
ATOM 1461 C CA . LEU B 1 64 ? 6.504 2.934 -13.836 1 51.84 64 LEU B CA 1
ATOM 1462 C C . LEU B 1 64 ? 6.473 1.979 -12.648 1 51.84 64 LEU B C 1
ATOM 1464 O O . LEU B 1 64 ? 7.148 2.213 -11.641 1 51.84 64 LEU B O 1
ATOM 1468 N N . GLY B 1 65 ? 6.164 0.517 -12.984 1 59.56 65 GLY B N 1
ATOM 1469 C CA . GLY B 1 65 ? 5.863 0.193 -11.594 1 59.56 65 GLY B CA 1
ATOM 1470 C C . GLY B 1 65 ? 6.387 -1.165 -11.172 1 59.56 65 GLY B C 1
ATOM 1471 O O . GLY B 1 65 ? 5.82 -1.809 -10.289 1 59.56 65 GLY B O 1
ATOM 1472 N N . GLY B 1 66 ? 7.512 -1.62 -12.086 1 65.88 66 GLY B N 1
ATOM 1473 C CA . GLY B 1 66 ? 7.922 -2.895 -11.523 1 65.88 66 GLY B CA 1
ATOM 1474 C C . GLY B 1 66 ? 8.711 -2.746 -10.234 1 65.88 66 GLY B C 1
ATOM 1475 O O . GLY B 1 66 ? 8.398 -3.383 -9.227 1 65.88 66 GLY B O 1
ATOM 1476 N N . ASP B 1 67 ? 9.789 -1.804 -10.398 1 77.69 67 ASP B N 1
ATOM 1477 C CA . ASP B 1 67 ? 10.609 -1.614 -9.211 1 77.69 67 ASP B CA 1
ATOM 1478 C C . ASP B 1 67 ? 9.773 -1.091 -8.047 1 77.69 67 ASP B C 1
ATOM 1480 O O . ASP B 1 67 ? 9.93 -1.547 -6.91 1 77.69 67 ASP B O 1
ATOM 1484 N N . TYR B 1 68 ? 8.922 -0.165 -8.352 1 86.25 68 TY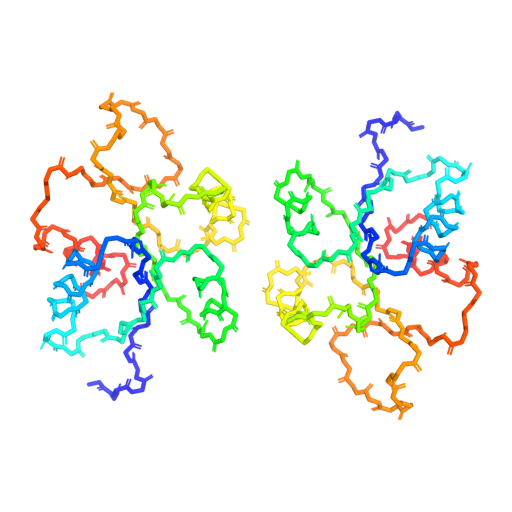R B N 1
ATOM 1485 C CA . TYR B 1 68 ? 8.07 0.386 -7.301 1 86.25 68 TYR B CA 1
ATOM 1486 C C . TYR B 1 68 ? 7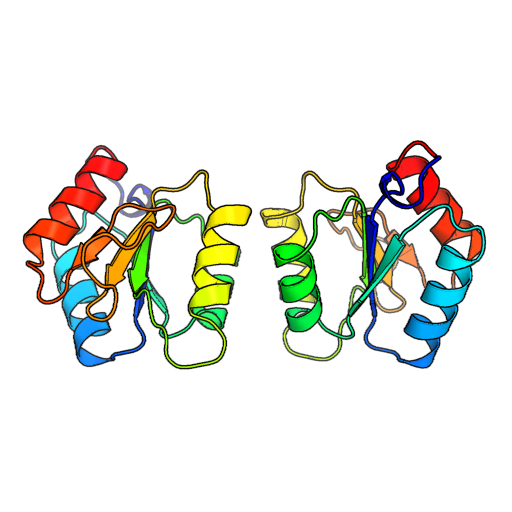.125 -0.674 -6.75 1 86.25 68 TYR B C 1
ATOM 1488 O O . TYR B 1 68 ? 6.852 -0.709 -5.551 1 86.25 68 TYR B O 1
ATOM 1496 N N . TRP B 1 69 ? 6.73 -1.527 -7.688 1 91.19 69 TRP B N 1
ATOM 1497 C CA . TRP B 1 69 ? 5.82 -2.586 -7.266 1 91.19 69 TRP B CA 1
ATOM 1498 C C . TRP B 1 69 ? 6.504 -3.541 -6.293 1 91.19 69 TRP B C 1
ATOM 1500 O O . TRP B 1 69 ? 5.949 -3.861 -5.238 1 91.19 69 TRP B O 1
ATOM 1510 N N . ILE B 1 70 ? 7.73 -3.922 -6.598 1 91.44 70 ILE B N 1
ATOM 1511 C CA . ILE B 1 70 ? 8.477 -4.844 -5.746 1 91.44 70 ILE B CA 1
ATOM 1512 C C . ILE B 1 70 ? 8.789 -4.176 -4.41 1 91.44 70 ILE B C 1
ATOM 1514 O O . ILE B 1 70 ? 8.688 -4.805 -3.354 1 91.44 70 ILE B O 1
ATOM 1518 N N . ARG B 1 71 ? 9.109 -2.936 -4.465 1 92.31 71 ARG B N 1
ATOM 1519 C CA . ARG B 1 71 ? 9.398 -2.195 -3.242 1 92.31 71 ARG B CA 1
ATOM 1520 C C . ARG B 1 71 ? 8.141 -2.027 -2.396 1 92.31 71 ARG B C 1
ATOM 1522 O O . ARG B 1 71 ? 8.195 -2.117 -1.167 1 92.31 71 ARG B O 1
ATOM 1529 N N . PHE B 1 72 ? 7.031 -1.798 -3.062 1 93.81 72 PHE B N 1
ATOM 1530 C CA . PHE B 1 72 ? 5.746 -1.734 -2.375 1 93.81 72 PHE B CA 1
ATOM 1531 C C . PHE B 1 72 ? 5.457 -3.041 -1.644 1 93.81 72 PHE B C 1
ATOM 1533 O O . PHE B 1 72 ? 5.113 -3.031 -0.461 1 93.81 72 PHE B O 1
ATOM 1540 N N . LEU B 1 73 ? 5.621 -4.129 -2.354 1 95.38 73 LEU B N 1
ATOM 1541 C CA . LEU B 1 73 ? 5.344 -5.438 -1.771 1 95.38 73 LEU B CA 1
ATOM 1542 C C . LEU B 1 73 ? 6.242 -5.695 -0.564 1 95.38 73 LEU B C 1
ATOM 1544 O O . LEU B 1 73 ? 5.777 -6.199 0.463 1 95.38 73 LEU B O 1
ATOM 1548 N N . LYS B 1 74 ? 7.473 -5.348 -0.725 1 94.56 74 LYS B N 1
ATOM 1549 C CA . LYS B 1 74 ? 8.422 -5.562 0.361 1 94.56 74 LYS B CA 1
ATOM 1550 C C . LYS B 1 74 ? 8.023 -4.773 1.605 1 94.56 74 LYS B C 1
ATOM 1552 O O . LYS B 1 74 ? 8.07 -5.297 2.721 1 94.56 74 LYS B O 1
ATOM 1557 N N . LYS B 1 75 ? 7.57 -3.623 1.424 1 95.38 75 LYS B N 1
ATOM 1558 C CA . LYS B 1 75 ? 7.301 -2.725 2.545 1 95.38 75 LYS B CA 1
ATOM 1559 C C . LYS B 1 75 ? 5.949 -3.035 3.184 1 95.38 75 LYS B C 1
ATOM 1561 O O . LYS B 1 75 ? 5.812 -2.998 4.406 1 95.38 75 LYS B O 1
ATOM 1566 N N . PHE B 1 76 ? 4.957 -3.34 2.357 1 95.62 76 PHE B N 1
ATOM 1567 C CA . PHE B 1 76 ? 3.6 -3.359 2.889 1 95.62 76 PHE B CA 1
ATOM 1568 C C . PHE B 1 76 ? 3.055 -4.781 2.93 1 95.62 76 PHE B C 1
ATOM 1570 O O . PHE B 1 76 ? 2.055 -5.047 3.6 1 95.62 76 PHE B O 1
ATOM 1577 N N . CYS B 1 77 ? 3.725 -5.707 2.195 1 95.75 77 CYS B N 1
ATOM 1578 C CA . CYS B 1 77 ? 3.176 -7.055 2.092 1 95.75 77 CYS B CA 1
ATOM 1579 C C . CYS B 1 77 ? 4.207 -8.094 2.51 1 95.75 77 CYS B C 1
ATOM 1581 O O . CYS B 1 77 ? 4.125 -9.258 2.102 1 95.75 77 CYS B O 1
ATOM 1583 N N . GLY B 1 78 ? 5.141 -7.703 3.244 1 91.94 78 GLY B N 1
ATOM 1584 C CA . GLY B 1 78 ? 6.203 -8.602 3.664 1 91.94 78 GLY B CA 1
ATOM 1585 C C . GLY B 1 78 ? 5.703 -9.773 4.488 1 91.94 78 GLY B C 1
ATOM 1586 O O . GLY B 1 78 ? 6.391 -10.789 4.609 1 91.94 78 GLY B O 1
ATOM 1587 N N . HIS B 1 79 ? 4.566 -9.633 5.055 1 92.62 79 HIS B N 1
ATOM 1588 C CA . HIS B 1 79 ? 3.984 -10.672 5.895 1 92.62 79 HIS B CA 1
ATOM 1589 C C . HIS B 1 79 ? 3.307 -11.75 5.051 1 92.62 79 HIS B C 1
ATOM 1591 O O . HIS B 1 79 ? 2.979 -12.82 5.551 1 92.62 79 HIS B O 1
ATOM 1597 N N . LEU B 1 80 ? 3.043 -11.477 3.82 1 95.56 80 LEU B N 1
ATOM 1598 C CA . LEU B 1 80 ? 2.381 -12.406 2.916 1 95.56 80 LEU B CA 1
ATOM 1599 C C . LEU B 1 80 ? 3.402 -13.18 2.088 1 95.56 80 LEU B C 1
ATOM 1601 O O . LEU B 1 80 ? 4.473 -12.656 1.768 1 95.56 80 LEU B O 1
ATOM 1605 N N . PRO B 1 81 ? 3.07 -14.43 1.717 1 96.81 81 PRO B N 1
ATOM 1606 C CA . PRO B 1 81 ? 3.861 -15.094 0.679 1 96.81 81 PRO B CA 1
ATOM 1607 C C . PRO B 1 81 ? 3.811 -14.367 -0.66 1 96.81 81 PRO B C 1
ATOM 1609 O O . PRO B 1 81 ? 2.725 -14.062 -1.16 1 96.81 81 PRO B O 1
ATOM 1612 N N . VAL B 1 82 ? 4.973 -14.078 -1.155 1 97.25 82 VAL B N 1
ATOM 1613 C CA . VAL B 1 82 ? 5.098 -13.461 -2.473 1 97.25 82 VAL B CA 1
ATOM 1614 C C . VAL B 1 82 ? 6.051 -14.281 -3.34 1 97.25 82 VAL B C 1
ATOM 1616 O O . VAL B 1 82 ? 7.145 -14.641 -2.904 1 97.25 82 VAL B O 1
ATOM 1619 N N . ILE B 1 83 ? 5.594 -14.594 -4.5 1 96.5 83 ILE B N 1
ATOM 1620 C CA . ILE B 1 83 ? 6.398 -15.289 -5.496 1 96.5 83 ILE B CA 1
ATOM 1621 C C . ILE B 1 83 ? 6.574 -14.398 -6.727 1 96.5 83 ILE B C 1
ATOM 1623 O O . ILE B 1 83 ? 5.594 -14 -7.355 1 96.5 83 ILE B O 1
ATOM 1627 N N . VAL B 1 84 ? 7.797 -14.164 -7.051 1 94.31 84 VAL B N 1
ATOM 1628 C CA . VAL B 1 84 ? 8.102 -13.328 -8.203 1 94.31 84 VAL B CA 1
ATOM 1629 C C . VAL B 1 84 ? 8.516 -14.203 -9.383 1 94.31 84 VAL B C 1
ATOM 1631 O O . VAL B 1 84 ? 9.289 -15.148 -9.227 1 94.31 84 VAL B O 1
ATOM 1634 N N . ILE B 1 85 ? 7.914 -13.883 -10.531 1 93.56 85 ILE B N 1
ATOM 1635 C CA . ILE B 1 85 ? 8.258 -14.547 -11.789 1 93.56 85 ILE B CA 1
ATOM 1636 C C . ILE B 1 85 ? 8.984 -13.562 -12.703 1 93.56 85 ILE B C 1
ATOM 1638 O O . ILE B 1 85 ? 8.562 -12.414 -12.852 1 93.56 85 ILE B O 1
ATOM 1642 N N . SER B 1 86 ? 10.07 -14.023 -13.328 1 89.31 86 SER B N 1
ATOM 1643 C CA . SER B 1 86 ? 10.789 -13.086 -14.18 1 89.31 86 SER B CA 1
ATOM 1644 C C . SER B 1 86 ? 11.547 -13.812 -15.289 1 89.31 86 SER B C 1
ATOM 1646 O O . SER B 1 86 ? 12.109 -14.883 -15.062 1 89.31 86 SER B O 1
ATOM 1648 N N . GLY B 1 87 ? 11.469 -13.258 -16.438 1 86.88 87 GLY B N 1
ATOM 1649 C CA . GLY B 1 87 ? 12.359 -13.664 -17.516 1 86.88 87 GLY B CA 1
ATOM 1650 C C . GLY B 1 87 ? 13.516 -12.703 -17.719 1 86.88 87 GLY B C 1
ATOM 1651 O O . GLY B 1 87 ? 14.375 -12.938 -18.578 1 86.88 87 GLY B O 1
ATOM 1652 N N . PHE B 1 88 ? 13.594 -11.633 -17.016 1 80.31 88 PHE B N 1
ATOM 1653 C CA . PHE B 1 88 ? 14.516 -10.523 -17.25 1 80.31 88 PHE B CA 1
ATOM 1654 C C . PHE B 1 88 ? 15.648 -10.531 -16.234 1 80.31 88 PHE B C 1
ATOM 1656 O O . PHE B 1 88 ? 16.75 -10.078 -16.531 1 80.31 88 PHE B O 1
ATOM 1663 N N . LEU B 1 89 ? 15.312 -11.031 -14.992 1 79.06 89 LEU B N 1
ATOM 1664 C CA . LEU B 1 89 ? 16.312 -10.969 -13.938 1 79.06 89 LEU B CA 1
ATOM 1665 C C . LEU B 1 89 ? 17.406 -12.008 -14.172 1 79.06 89 LEU B C 1
ATOM 1667 O O . LEU B 1 89 ? 17.141 -13.125 -14.617 1 79.06 89 LEU B O 1
ATOM 1671 N N . GLU B 1 90 ? 18.547 -11.477 -14.148 1 75 90 GLU B N 1
ATOM 1672 C CA . GLU B 1 90 ? 19.688 -12.367 -14.328 1 75 90 GLU B CA 1
ATOM 1673 C C . GLU B 1 90 ? 19.844 -13.305 -13.133 1 75 90 GLU B C 1
ATOM 1675 O O . GLU B 1 90 ? 19.469 -12.953 -12.008 1 75 90 GLU B O 1
ATOM 1680 N N . PRO B 1 91 ? 20.375 -14.445 -13.508 1 74.44 91 PRO B N 1
ATOM 1681 C CA . PRO B 1 91 ? 20.703 -15.336 -12.391 1 74.44 91 PRO B CA 1
ATOM 1682 C C . PRO B 1 91 ? 21.594 -14.672 -11.344 1 74.44 91 PRO B C 1
ATOM 1684 O O . PRO B 1 91 ? 22.516 -13.938 -11.695 1 74.44 91 PRO B O 1
ATOM 1687 N N . GLY B 1 92 ? 21.188 -14.758 -10.125 1 71.75 92 GLY B N 1
ATOM 1688 C CA . GLY B 1 92 ? 21.984 -14.188 -9.047 1 71.75 92 GLY B CA 1
ATOM 1689 C C . GLY B 1 92 ? 21.422 -12.875 -8.531 1 71.75 92 GLY B C 1
ATOM 1690 O O . GLY B 1 92 ? 21.891 -12.359 -7.512 1 71.75 92 GLY B O 1
ATOM 1691 N N . PHE B 1 93 ? 20.531 -12.297 -9.352 1 76.56 93 PHE B N 1
ATOM 1692 C CA . PHE B 1 93 ? 19.922 -11.07 -8.844 1 76.56 93 PHE B CA 1
ATOM 1693 C C . PHE B 1 93 ? 19.109 -11.352 -7.578 1 76.56 93 PHE B C 1
ATOM 1695 O O . PHE B 1 93 ? 18.391 -12.352 -7.504 1 76.56 93 PHE B O 1
ATOM 1702 N N . GLU B 1 94 ? 19.469 -10.57 -6.574 1 80.12 94 GLU B N 1
ATOM 1703 C CA . GLU B 1 94 ? 18.828 -10.805 -5.285 1 80.12 94 GLU B CA 1
ATOM 1704 C C . GLU B 1 94 ? 17.625 -9.891 -5.102 1 80.12 94 GLU B C 1
ATOM 1706 O O . GLU B 1 94 ? 17.734 -8.672 -5.258 1 80.12 94 GLU B O 1
ATOM 1711 N N . ILE B 1 95 ? 16.453 -10.57 -5.031 1 82.62 95 ILE B N 1
ATOM 1712 C CA . ILE B 1 95 ? 15.242 -9.859 -4.641 1 82.62 95 ILE B CA 1
ATOM 1713 C C . ILE B 1 95 ? 14.719 -10.406 -3.314 1 82.62 95 ILE B C 1
ATOM 1715 O O . ILE B 1 95 ? 15.117 -11.492 -2.887 1 82.62 95 ILE B O 1
ATOM 1719 N N . PRO B 1 96 ? 13.938 -9.617 -2.572 1 88.31 96 PRO B N 1
ATOM 1720 C CA . PRO B 1 96 ? 13.5 -10.016 -1.234 1 88.31 96 PRO B CA 1
ATOM 1721 C C . PRO B 1 96 ? 12.367 -11.039 -1.268 1 88.31 96 PRO B C 1
ATOM 1723 O O . PRO B 1 96 ? 11.578 -11.125 -0.322 1 88.31 96 PRO B O 1
ATOM 1726 N N . PHE B 1 97 ? 12.281 -11.789 -2.395 1 92.38 97 PHE B N 1
ATOM 1727 C CA . PHE B 1 97 ? 11.227 -12.781 -2.539 1 92.38 97 PHE B CA 1
ATOM 1728 C C . PHE B 1 97 ? 11.727 -13.992 -3.314 1 92.38 97 PHE B C 1
ATOM 1730 O O . PHE B 1 97 ? 12.68 -13.891 -4.086 1 92.38 97 PHE B O 1
ATOM 1737 N N . PRO B 1 98 ? 11.062 -15.18 -3.016 1 92.69 98 PRO B N 1
ATOM 1738 C CA . PRO B 1 98 ? 11.352 -16.297 -3.908 1 92.69 98 PRO B CA 1
ATOM 1739 C C . PRO B 1 98 ? 11.164 -15.953 -5.383 1 92.69 98 PRO B C 1
ATOM 1741 O O . PRO B 1 98 ? 10.234 -15.219 -5.73 1 92.69 98 PRO B O 1
ATOM 1744 N N . LEU B 1 99 ? 12.062 -16.531 -6.215 1 92.69 99 LEU B N 1
ATOM 1745 C CA . LEU B 1 99 ? 12.094 -16.172 -7.629 1 92.69 99 LEU B CA 1
ATOM 1746 C C . LEU B 1 99 ? 11.953 -17.422 -8.5 1 92.69 99 LEU B C 1
ATOM 1748 O O . LEU B 1 99 ? 12.617 -18.422 -8.258 1 92.69 99 LEU B O 1
ATOM 1752 N N . ILE B 1 100 ? 11.07 -17.344 -9.461 1 92.94 100 ILE B N 1
ATOM 1753 C CA . ILE B 1 100 ? 10.922 -18.359 -10.492 1 92.94 100 ILE B CA 1
ATOM 1754 C C . ILE B 1 100 ? 11.25 -17.766 -11.859 1 92.94 100 ILE B C 1
ATOM 1756 O O . ILE B 1 100 ? 10.633 -16.797 -12.281 1 92.94 100 ILE B O 1
ATOM 1760 N N . TYR B 1 101 ? 12.133 -18.391 -12.547 1 91.69 101 TYR B N 1
ATOM 1761 C CA . TYR B 1 101 ? 12.594 -17.844 -13.82 1 91.69 101 TYR B CA 1
ATOM 1762 C C . TYR B 1 101 ? 11.719 -18.344 -14.969 1 91.69 101 TYR B C 1
ATOM 1764 O O . TYR B 1 101 ? 11.25 -19.469 -14.953 1 91.69 101 TYR B O 1
ATOM 1772 N N . LYS B 1 102 ? 11.523 -17.344 -15.875 1 90.5 102 LYS B N 1
ATOM 1773 C CA . LYS B 1 102 ? 10.945 -17.734 -17.156 1 90.5 102 LYS B CA 1
ATOM 1774 C C . LYS B 1 102 ? 12 -18.312 -18.094 1 90.5 102 LYS B C 1
ATOM 1776 O O . LYS B 1 102 ? 13.117 -17.797 -18.172 1 90.5 102 LYS B O 1
ATOM 1781 N N . PRO B 1 103 ? 11.672 -19.297 -18.875 1 91.44 103 PRO B N 1
ATOM 1782 C CA . PRO B 1 103 ? 10.406 -20.031 -18.875 1 91.44 103 PRO B CA 1
ATOM 1783 C C . PRO B 1 103 ? 10.211 -20.875 -17.625 1 91.44 103 PRO B C 1
ATOM 1785 O O . PRO B 1 103 ? 11.195 -21.344 -17.031 1 91.44 103 PRO B O 1
ATOM 1788 N N . PHE B 1 104 ? 8.953 -21.016 -17.219 1 91.06 104 PHE B N 1
ATOM 1789 C CA . PHE B 1 104 ? 8.648 -21.812 -16.031 1 91.06 104 PHE B CA 1
ATOM 1790 C C . PHE B 1 104 ? 7.598 -22.875 -16.344 1 91.06 104 PHE B C 1
ATOM 1792 O O . PHE B 1 104 ? 6.941 -22.812 -17.391 1 91.06 104 PHE B O 1
ATOM 1799 N N . ASP B 1 105 ? 7.574 -23.859 -15.32 1 92.75 105 ASP B N 1
ATOM 1800 C CA . ASP B 1 105 ? 6.543 -24.891 -15.281 1 92.75 105 ASP B CA 1
ATOM 1801 C C . ASP B 1 105 ? 5.375 -24.469 -14.391 1 92.75 105 ASP B C 1
ATOM 1803 O O . ASP B 1 105 ? 5.578 -24.078 -13.234 1 92.75 105 ASP B O 1
ATOM 1807 N N . TYR B 1 106 ? 4.137 -24.594 -14.961 1 94.5 106 TYR B N 1
ATOM 1808 C CA . TYR B 1 106 ? 2.967 -24.203 -14.188 1 94.5 106 TYR B CA 1
ATOM 1809 C C . TYR B 1 106 ? 2.898 -24.969 -12.875 1 94.5 106 TYR B C 1
ATOM 1811 O O . TYR B 1 106 ? 2.463 -24.438 -11.852 1 94.5 106 TYR B O 1
ATOM 1819 N N . GLU B 1 107 ? 3.379 -26.188 -12.961 1 95.19 107 GLU B N 1
ATOM 1820 C CA . GLU B 1 107 ? 3.396 -27.016 -11.766 1 95.19 107 GLU B CA 1
ATOM 1821 C C . GLU B 1 107 ? 4.34 -26.453 -10.711 1 95.19 107 GLU B C 1
ATOM 1823 O O . GLU B 1 107 ? 4.082 -26.562 -9.508 1 95.19 107 GLU B O 1
ATOM 1828 N N . GLU B 1 108 ? 5.402 -25.859 -11.18 1 95.25 108 GLU B N 1
ATOM 1829 C CA . GLU B 1 108 ? 6.344 -25.219 -10.266 1 95.25 108 GLU B CA 1
ATOM 1830 C C . GLU B 1 108 ? 5.68 -24.078 -9.5 1 95.25 108 GLU B C 1
ATOM 1832 O O . GLU B 1 108 ? 5.859 -23.953 -8.289 1 95.25 108 GLU B O 1
ATOM 1837 N N . ILE B 1 109 ? 4.906 -23.281 -10.18 1 95.44 109 ILE B N 1
ATOM 1838 C CA . ILE B 1 109 ? 4.191 -22.172 -9.562 1 95.44 109 ILE B CA 1
ATOM 1839 C C . ILE B 1 109 ? 3.166 -22.703 -8.562 1 95.44 109 ILE B C 1
ATOM 1841 O O . ILE B 1 109 ? 3.094 -22.234 -7.43 1 95.44 109 ILE B O 1
ATOM 1845 N N . LEU B 1 110 ? 2.459 -23.703 -8.984 1 95.06 110 LEU B N 1
ATOM 1846 C CA . LEU B 1 110 ? 1.447 -24.312 -8.125 1 95.06 110 LEU B CA 1
ATOM 1847 C C . LEU B 1 110 ? 2.078 -24.859 -6.852 1 95.06 110 LEU B C 1
ATOM 1849 O O . LEU B 1 110 ? 1.544 -24.672 -5.758 1 95.06 110 LEU B O 1
ATOM 1853 N N . ARG B 1 111 ? 3.17 -25.562 -6.996 1 94.44 111 ARG B N 1
ATOM 1854 C CA . ARG B 1 111 ? 3.867 -26.141 -5.852 1 94.44 111 ARG B CA 1
ATOM 1855 C C . ARG B 1 111 ? 4.289 -25.047 -4.867 1 94.44 111 ARG B C 1
ATOM 1857 O O . ARG B 1 111 ? 4.102 -25.203 -3.658 1 94.44 111 ARG B O 1
ATOM 1864 N N . ASN B 1 112 ? 4.863 -23.969 -5.371 1 94.88 112 ASN B N 1
ATOM 1865 C CA . ASN B 1 112 ? 5.309 -22.875 -4.512 1 94.88 112 ASN B CA 1
ATOM 1866 C C . ASN B 1 112 ? 4.137 -22.219 -3.787 1 94.88 112 ASN B C 1
ATOM 1868 O O . ASN B 1 112 ? 4.207 -21.984 -2.58 1 94.88 112 ASN B O 1
ATOM 1872 N N . VAL B 1 113 ? 3.037 -21.984 -4.516 1 94.88 113 VAL B N 1
ATOM 1873 C CA . VAL B 1 113 ? 1.843 -21.391 -3.934 1 94.88 113 VAL B CA 1
ATOM 1874 C C . VAL B 1 113 ? 1.271 -22.297 -2.857 1 94.88 113 VAL B C 1
ATOM 1876 O O . VAL B 1 113 ? 0.936 -21.859 -1.761 1 94.88 113 VAL B O 1
ATOM 1879 N N . SER B 1 114 ? 1.21 -23.562 -3.186 1 93.94 114 SER B N 1
ATOM 1880 C CA . SER B 1 114 ? 0.662 -24.547 -2.252 1 93.94 114 SER B CA 1
ATOM 1881 C C . SER B 1 114 ? 1.508 -24.641 -0.986 1 93.94 114 SER B C 1
ATOM 1883 O O . SER B 1 114 ? 0.973 -24.688 0.123 1 93.94 114 SER B O 1
ATOM 1885 N N . 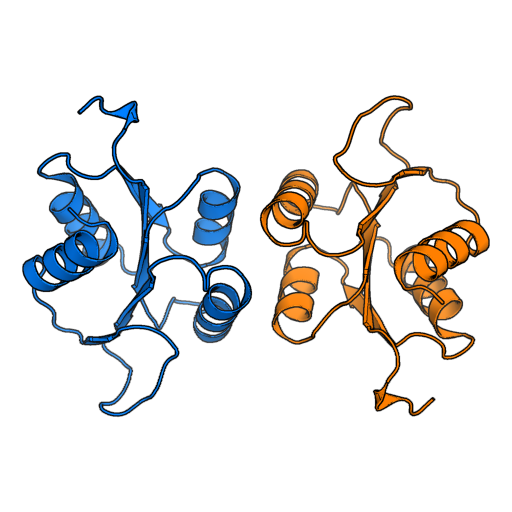GLU B 1 115 ? 2.756 -24.656 -1.173 1 93.19 115 GLU B N 1
ATOM 1886 C CA . GLU B 1 115 ? 3.674 -24.734 -0.039 1 93.19 115 GLU B CA 1
ATOM 1887 C C . GLU B 1 115 ? 3.525 -23.516 0.867 1 93.19 115 GLU B C 1
ATOM 1889 O O . GLU B 1 115 ? 3.477 -23.641 2.092 1 93.19 115 GLU B O 1
ATOM 1894 N N . CYS B 1 116 ? 3.471 -22.359 0.26 1 91.69 116 CYS B N 1
ATOM 1895 C CA . CYS B 1 116 ? 3.365 -21.109 1.016 1 91.69 116 CYS B CA 1
ATOM 1896 C C . CYS B 1 116 ? 2.057 -21.062 1.795 1 91.69 116 CYS B C 1
ATOM 1898 O O . CYS B 1 116 ? 1.996 -20.469 2.877 1 91.69 116 CYS B O 1
ATOM 1900 N N . LEU B 1 117 ? 0.984 -21.703 1.261 1 92.56 117 LEU B N 1
ATOM 1901 C CA . LEU B 1 117 ? -0.341 -21.609 1.864 1 92.56 117 LEU B CA 1
ATOM 1902 C C . LEU B 1 117 ? -0.647 -22.844 2.697 1 92.56 117 LEU B C 1
ATOM 1904 O O . LEU B 1 117 ? -1.709 -22.938 3.318 1 92.56 117 LEU B O 1
ATOM 1908 N N . GLY B 1 118 ? 0.339 -23.672 2.793 1 84.19 118 GLY B N 1
ATOM 1909 C CA . GLY B 1 118 ? 0.132 -24.906 3.543 1 84.19 118 GLY B CA 1
ATOM 1910 C C . GLY B 1 118 ? -0.901 -25.812 2.914 1 84.19 118 GLY B C 1
ATOM 1911 O O . GLY B 1 118 ? -1.705 -26.438 3.619 1 84.19 118 GLY B O 1
ATOM 1912 N N . LYS B 1 119 ? -1.001 -25.766 1.714 1 73.69 119 LYS B N 1
ATOM 1913 C CA . LYS B 1 119 ? -1.936 -26.625 0.996 1 73.69 119 LYS B CA 1
ATOM 1914 C C . LYS B 1 119 ? -1.195 -27.703 0.203 1 73.69 119 LYS B C 1
ATOM 1916 O O . LYS B 1 119 ? -0.044 -27.5 -0.193 1 73.69 119 LYS B O 1
#

Radius of gyration: 20.45 Å; Cα contacts (8 Å, |Δi|>4): 369; chains: 2; bounding box: 43×54×44 Å

Solvent-accessible surface area (backbone atoms only — not comparable to full-atom values): 13412 Å² total; per-residue (Å²): 127,59,82,86,69,38,51,29,32,37,38,34,32,54,50,65,70,58,39,52,52,50,49,52,60,62,37,65,81,62,66,36,43,76,44,80,20,53,36,57,70,53,38,48,52,47,54,64,75,41,80,62,56,32,36,40,28,44,45,76,31,80,65,92,32,20,70,53,39,54,48,42,40,57,74,69,40,62,89,42,50,51,39,35,34,33,71,77,70,54,90,83,66,85,63,102,48,55,76,44,53,53,85,71,54,70,64,57,55,49,49,54,53,26,59,70,68,74,92,127,58,83,85,68,38,51,29,32,38,38,34,33,54,51,64,71,60,38,51,51,51,50,52,61,62,37,67,81,63,66,36,42,77,44,79,21,54,34,55,69,52,38,49,53,47,55,63,74,41,81,64,56,33,38,40,29,45,46,75,29,82,65,91,32,19,70,52,38,53,47,41,40,57,72,70,39,62,88,43,50,50,38,34,33,32,71,77,69,54,92,83,67,84,64,104,49,56,75,46,54,53,86,72,55,71,64,56,53,49,51,53,53,25,58,71,67,73,93

Sequence (238 aa):
MSEKDLPHILLVEDDDAIRLSLRDFLSKDGRFHVHVASDGLGALRILIDHDIQCIVTDYRLSGLGGDYWIRFLKKFCGHLPVIVISGFLEPGFEIPFPLIYKPFDYEEILRNVSECLGKMSEKDLPHILLVEDDDAIRLSLRDFLSKDGRFHVHVASDGLGALRILIDHDIQCIVTDYRLSGLGGDYWIRFLKKFCGHLPVIVISGFLEPGFEIPFPLIYKPFDYEEILRNVSECLGK

Foldseek 3Di:
DPLVPAAEEEEEAQDPVVQVVLQCLLPVVPNYHYHYHNDQVRSVVCVVVDPHQEYEYEQDRPDDPSPVSLVCCVVPVVVHAYEYEYQPDDPPDDGPHHYDYPPDDSVVVNVSVCVRVVD/DPLVPAAEEEEEAQDPVVQVVLQCLLPVVPRYHYHYHNAQVRSVVCVVVDPHQEYEYEQDRPDPPNVVSLVCCVVPVVVHAYEYEYQPDDPPDDGPHHYDYPPDDSVVVNVSVCVRVVD

Nearest PDB structures (foldseek):
  3hv2-assembly1_B  TM=8.374E-01  e=4.905E-08  Pseudomonas protegens Pf-5
  6ont-assembly1_A-2  TM=8.417E-01  e=1.212E-07  Francisella tularensis subsp. novicida U112
  3crn-assembly1_B  TM=8.664E-01  e=4.705E-07  Methanospirillum hungatei JF-1
  8tef-assembly2_D  TM=8.374E-01  e=2.217E-06  Flavobacterium johnsoniae UW101
  8tef-assembly2_C  TM=8.414E-01  e=2.871E-06  Flavobacterium johnsoniae UW101

pLDDT: mean 89.56, std 10.88, range [48.09, 98.44]